Protein AF-A0A9P4TKA7-F1 (afdb_monomer)

Solvent-accessible surface area (backbone atoms only — not comparable to full-atom values): 13067 Å² total; per-residue (Å²): 138,85,82,83,77,81,81,80,78,77,75,86,66,68,88,72,55,84,80,50,36,48,75,49,77,41,92,78,41,88,82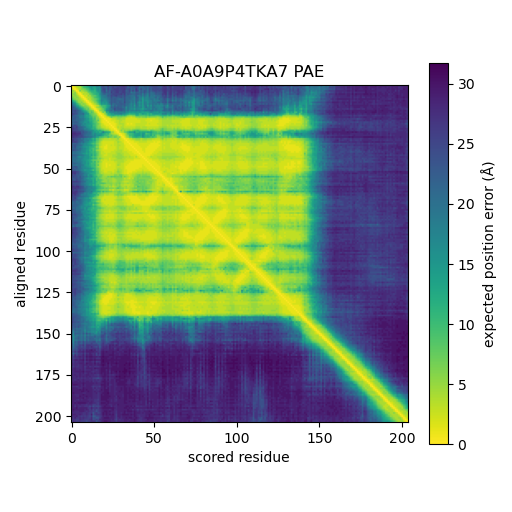,53,58,69,35,35,24,36,42,75,46,40,46,84,65,36,39,33,30,39,36,23,45,39,96,88,52,57,49,89,76,34,80,38,47,87,23,35,43,34,38,39,50,51,98,44,34,37,36,41,37,37,62,56,100,62,32,38,39,40,35,42,35,35,54,75,51,98,35,31,30,46,29,43,37,38,42,37,39,92,90,40,83,45,76,49,79,49,78,37,80,54,40,69,77,25,50,42,71,25,48,48,77,39,45,65,73,39,60,60,64,42,69,72,77,68,82,77,78,75,79,76,75,86,76,91,76,82,88,82,86,93,81,82,89,80,89,81,85,79,82,80,79,76,85,82,88,82,83,82,88,84,80,92,75,88,76,78,90,76,86,81,82,84,80,82,80,81,81,89,77,76,94,131

Radius of gyration: 26.63 Å; Cα contacts (8 Å, |Δi|>4): 292; chains: 1; bounding box: 61×47×108 Å

Foldseek 3Di:
DDDDDDPPPPPPADDFPPPQKDKDFDPPQPPADFWAKAFPADARQKTKIWTAHDPPDDLVRGVQRVTWIKIDRHPFWIKIWDDDPFWIKIKIWGRPDPQKIKIWIWTAHNVGTDTDIDIDHNRVVRMGIHGHPYDSVNSVVRPPDDPPPPPDDDDDDDDDDDDDDDDDDDPDDDDDDDDDDDDDDDDDDDDDDDDPPDDDDDDD

Structure (mmCIF, N/CA/C/O backbone):
data_AF-A0A9P4TKA7-F1
#
_entry.id   AF-A0A9P4TKA7-F1
#
loop_
_atom_site.group_PDB
_atom_site.id
_atom_site.type_symbol
_atom_site.label_atom_id
_atom_site.label_alt_id
_atom_site.label_comp_id
_atom_site.label_asym_id
_atom_site.label_entity_id
_atom_site.label_seq_id
_atom_site.pdbx_PDB_ins_code
_atom_site.Cartn_x
_atom_site.Cartn_y
_atom_site.Cartn_z
_atom_site.occupancy
_atom_site.B_iso_or_equiv
_atom_site.auth_seq_id
_atom_site.auth_comp_id
_atom_site.auth_asym_id
_atom_site.auth_atom_id
_atom_site.pdbx_PDB_model_num
ATOM 1 N N . MET A 1 1 ? -40.013 17.709 31.923 1.00 39.53 1 MET A N 1
ATOM 2 C CA . MET A 1 1 ? -39.784 17.335 30.510 1.00 39.53 1 MET A CA 1
ATOM 3 C C . MET A 1 1 ? -38.279 17.278 30.274 1.00 39.53 1 MET A C 1
ATOM 5 O O . MET A 1 1 ? -37.683 18.293 29.938 1.00 39.53 1 MET A O 1
ATOM 9 N N . LEU A 1 2 ? -37.647 16.135 30.558 1.00 37.50 2 LEU A N 1
ATOM 10 C CA . LEU A 1 2 ? -36.216 15.933 30.312 1.00 37.50 2 LEU A CA 1
ATOM 11 C C . LEU A 1 2 ? -36.026 15.543 28.842 1.00 37.50 2 LEU A C 1
ATOM 13 O O . LEU A 1 2 ? -36.582 14.546 28.390 1.00 37.50 2 LEU A O 1
ATOM 17 N N . ARG A 1 3 ? -35.270 16.351 28.097 1.00 45.38 3 ARG A N 1
ATOM 18 C CA . ARG A 1 3 ? -34.839 16.045 26.732 1.00 45.38 3 ARG A CA 1
ATOM 19 C C . ARG A 1 3 ? -33.598 15.156 26.821 1.00 45.38 3 ARG A C 1
ATOM 21 O O . ARG A 1 3 ? -32.511 15.663 27.076 1.00 45.38 3 ARG A O 1
ATOM 28 N N . SER A 1 4 ? -33.760 13.847 26.647 1.00 51.72 4 SER A N 1
ATOM 29 C CA . SER A 1 4 ? -32.628 12.939 26.439 1.00 51.72 4 SER A CA 1
ATOM 30 C C . SER A 1 4 ? -31.977 13.255 25.094 1.00 51.72 4 SER A C 1
ATOM 32 O O . SER A 1 4 ? -32.555 12.983 24.044 1.00 51.72 4 SER A O 1
ATOM 34 N N . ALA A 1 5 ? -30.788 13.851 25.127 1.00 52.78 5 ALA A N 1
ATOM 35 C CA . ALA A 1 5 ? -29.914 13.958 23.970 1.00 52.78 5 ALA A CA 1
ATOM 36 C C . ALA A 1 5 ? -29.122 12.649 23.853 1.00 52.78 5 ALA A C 1
ATOM 38 O O . ALA A 1 5 ? -28.217 12.387 24.642 1.00 52.78 5 ALA A O 1
ATOM 39 N N . ILE A 1 6 ? -29.501 11.803 22.896 1.00 53.50 6 ILE A N 1
ATOM 40 C CA . ILE A 1 6 ? -28.708 10.640 22.495 1.00 53.50 6 ILE A CA 1
ATOM 41 C C . ILE A 1 6 ? -27.505 11.188 21.724 1.00 53.50 6 ILE A C 1
ATOM 43 O O . ILE A 1 6 ? -27.644 11.645 20.591 1.00 53.50 6 ILE A O 1
ATOM 47 N N . VAL A 1 7 ? -26.332 11.191 22.357 1.00 45.16 7 VAL A N 1
ATOM 48 C CA . VAL A 1 7 ? -25.063 11.466 21.677 1.00 45.16 7 VAL A CA 1
ATOM 49 C C . VAL A 1 7 ? -24.697 10.204 20.901 1.00 45.16 7 VAL A C 1
ATOM 51 O O . VAL A 1 7 ? -24.161 9.248 21.456 1.00 45.16 7 VAL A O 1
ATOM 54 N N . LEU A 1 8 ? -25.047 10.183 19.616 1.00 41.59 8 LEU A N 1
ATOM 55 C CA . LEU A 1 8 ? -24.582 9.177 18.668 1.00 41.59 8 LEU A CA 1
ATOM 56 C C . LEU A 1 8 ? -23.097 9.468 18.390 1.00 41.59 8 LEU A C 1
ATOM 58 O O . LEU A 1 8 ? -22.764 10.267 17.519 1.00 41.59 8 LEU A O 1
ATOM 62 N N . VAL A 1 9 ? -22.192 8.884 19.180 1.00 49.50 9 VAL A N 1
ATOM 63 C CA . VAL A 1 9 ? -20.754 8.915 18.877 1.00 49.50 9 VAL A CA 1
ATOM 64 C C . VAL A 1 9 ? -20.533 7.997 17.678 1.00 49.50 9 VAL A C 1
ATOM 66 O O . VAL A 1 9 ? -20.386 6.785 17.819 1.00 49.50 9 VAL A O 1
ATOM 69 N N . THR A 1 10 ? -20.557 8.561 16.472 1.00 38.50 10 THR A N 1
ATOM 70 C CA . THR A 1 10 ? -20.088 7.880 15.266 1.00 38.50 10 THR A CA 1
ATOM 71 C C . THR A 1 10 ? -18.572 7.768 15.354 1.00 38.50 10 THR A C 1
ATOM 73 O O . THR A 1 10 ? -17.844 8.638 14.880 1.00 38.50 10 THR A O 1
ATOM 76 N N . CYS A 1 11 ? -18.081 6.703 15.987 1.00 42.25 11 CYS A N 1
ATOM 77 C CA . CYS A 1 11 ? -16.730 6.234 15.729 1.00 42.25 11 CYS A CA 1
ATOM 78 C C . CYS A 1 11 ? -16.669 5.853 14.248 1.00 42.25 11 CYS A C 1
ATOM 80 O O . CYS A 1 11 ? -17.139 4.786 13.856 1.00 42.25 11 CYS A O 1
ATOM 82 N N . THR A 1 12 ? -16.104 6.730 13.422 1.00 44.16 12 THR A N 1
ATOM 83 C CA . THR A 1 12 ? -15.582 6.405 12.090 1.00 44.16 12 THR A CA 1
ATOM 84 C C . THR A 1 12 ? -14.397 5.461 12.280 1.00 44.16 12 THR A C 1
ATOM 86 O O . THR A 1 12 ? -13.235 5.853 12.225 1.00 44.16 12 THR A O 1
ATOM 89 N N . GLY A 1 13 ? -14.713 4.225 12.663 1.00 45.69 13 GLY A N 1
ATOM 90 C CA . GLY A 1 13 ? -13.756 3.173 12.936 1.00 45.69 13 GLY A CA 1
ATOM 91 C C . GLY A 1 13 ? -13.160 2.683 11.629 1.00 45.69 13 GLY A C 1
ATOM 92 O O . GLY A 1 13 ? -13.889 2.219 10.756 1.00 45.69 13 GLY A O 1
ATOM 93 N N . VAL A 1 14 ? -11.840 2.841 11.540 1.00 51.22 14 VAL A N 1
ATOM 94 C CA . VAL A 1 14 ? -10.852 2.021 10.825 1.00 51.22 14 VAL A CA 1
ATOM 95 C C . VAL A 1 14 ? -11.490 0.883 10.027 1.00 51.22 14 VAL A C 1
ATOM 97 O O . VAL A 1 14 ? -12.101 0.008 10.629 1.00 51.22 14 VAL A O 1
ATOM 100 N N . ALA A 1 15 ? -11.344 0.893 8.698 1.00 50.97 15 ALA A N 1
ATOM 101 C CA . ALA A 1 15 ? -11.867 -0.126 7.787 1.00 50.97 15 ALA A CA 1
ATOM 102 C C . ALA A 1 15 ? -11.667 -1.548 8.348 1.00 50.97 15 ALA A C 1
ATOM 104 O O . ALA A 1 15 ? -10.563 -2.089 8.369 1.00 50.97 15 ALA A O 1
ATOM 105 N N . LEU A 1 16 ? -12.747 -2.133 8.867 1.00 52.69 16 LEU A N 1
ATOM 106 C CA . LEU A 1 16 ? -12.709 -3.426 9.534 1.00 52.69 16 LEU A CA 1
ATOM 107 C C . LEU A 1 16 ? -12.649 -4.520 8.477 1.00 52.69 16 LEU A C 1
ATOM 109 O O . LEU A 1 16 ? -13.570 -4.644 7.670 1.00 52.69 16 LEU A O 1
ATOM 113 N N . ALA A 1 17 ? -11.613 -5.353 8.525 1.00 58.56 17 ALA A N 1
ATOM 114 C CA . ALA A 1 17 ? -11.607 -6.632 7.829 1.00 58.56 17 ALA A CA 1
ATOM 115 C C . ALA A 1 17 ? -12.643 -7.564 8.473 1.00 58.56 17 ALA A C 1
ATOM 117 O O . ALA A 1 17 ? -12.314 -8.375 9.337 1.00 58.56 17 ALA A O 1
ATOM 118 N N . GLN A 1 18 ? -13.917 -7.413 8.116 1.00 58.38 18 GLN A N 1
ATOM 119 C CA . GLN A 1 18 ? -14.980 -8.256 8.672 1.00 58.38 18 GLN A CA 1
ATOM 120 C C . GLN A 1 18 ? -14.962 -9.667 8.070 1.00 58.38 18 GLN A C 1
ATOM 122 O O . GLN A 1 18 ? -15.341 -10.616 8.748 1.00 58.38 18 GLN A O 1
ATOM 127 N N . ASP A 1 19 ? -14.377 -9.821 6.880 1.00 74.38 19 ASP A N 1
ATOM 128 C CA . ASP A 1 19 ? -14.412 -11.072 6.115 1.00 74.38 19 ASP A CA 1
ATOM 129 C C . ASP A 1 19 ? -13.018 -11.648 5.831 1.00 74.38 19 ASP A C 1
ATOM 131 O O . ASP A 1 19 ? -12.803 -12.355 4.851 1.00 74.38 19 ASP A O 1
ATOM 135 N N . GLY A 1 20 ? -12.026 -11.317 6.667 1.00 87.06 20 GLY A N 1
ATOM 136 C CA . GLY A 1 20 ? -10.642 -11.733 6.418 1.00 87.06 20 GLY A CA 1
ATOM 137 C C . GLY A 1 20 ? -10.031 -11.075 5.177 1.00 87.06 20 GLY A C 1
ATOM 138 O O . GLY A 1 20 ? -9.059 -11.581 4.628 1.00 87.06 20 GLY A O 1
ATOM 139 N N . THR A 1 21 ? -10.583 -9.942 4.741 1.00 91.69 21 THR A N 1
ATOM 140 C CA . THR A 1 21 ? -10.071 -9.153 3.617 1.00 91.69 21 THR A CA 1
ATOM 141 C C . THR A 1 21 ? -9.737 -7.735 4.045 1.00 91.69 21 THR A C 1
ATOM 143 O O . THR A 1 21 ? -10.448 -7.160 4.867 1.00 91.69 21 THR A O 1
ATOM 146 N N . ILE A 1 22 ? -8.728 -7.129 3.429 1.00 91.19 22 ILE A N 1
ATOM 147 C CA . ILE A 1 22 ? -8.396 -5.712 3.591 1.00 91.19 22 ILE A CA 1
ATOM 148 C C . ILE A 1 22 ? -8.548 -4.987 2.254 1.00 91.19 22 ILE A C 1
ATOM 150 O O . ILE A 1 22 ? -8.241 -5.549 1.203 1.00 91.19 22 ILE A O 1
ATOM 154 N N . LYS A 1 23 ? -9.043 -3.748 2.292 1.00 89.94 23 LYS A N 1
ATOM 155 C CA . LYS A 1 23 ? -9.159 -2.886 1.114 1.00 89.94 23 LYS A CA 1
ATOM 156 C C . LYS A 1 23 ? -8.138 -1.767 1.193 1.00 89.94 23 LYS A C 1
ATOM 158 O O . LYS A 1 23 ? -8.045 -1.110 2.227 1.00 89.94 23 LYS A O 1
ATOM 163 N N . PHE A 1 24 ? -7.400 -1.554 0.116 1.00 90.06 24 PHE A N 1
ATOM 164 C CA . PHE A 1 24 ? -6.421 -0.479 0.013 1.00 90.06 24 PHE A CA 1
ATOM 165 C C . PHE A 1 24 ? -6.204 -0.097 -1.450 1.00 90.06 24 PHE A C 1
ATOM 167 O O . PHE A 1 24 ? -6.488 -0.878 -2.356 1.00 90.06 24 PHE A O 1
ATOM 174 N N . PHE A 1 25 ? -5.719 1.116 -1.684 1.00 89.62 25 PHE A N 1
ATOM 175 C CA . PHE A 1 25 ? -5.418 1.591 -3.028 1.00 89.62 25 PHE A CA 1
ATOM 176 C C . PHE A 1 25 ? -4.058 1.082 -3.507 1.00 89.62 25 PHE A C 1
ATOM 178 O O . PHE A 1 25 ? -3.066 1.089 -2.764 1.00 89.62 25 PHE A O 1
ATOM 185 N N . TRP A 1 26 ? -4.003 0.719 -4.784 1.00 88.06 26 TRP A N 1
ATOM 186 C CA . TRP A 1 26 ? -2.761 0.492 -5.504 1.00 88.06 26 TRP A CA 1
ATOM 187 C C . TRP A 1 26 ? -2.927 0.984 -6.941 1.00 88.06 26 TRP A C 1
ATOM 189 O O . TRP A 1 26 ? -3.898 0.603 -7.598 1.00 88.06 26 TRP A O 1
ATOM 199 N N . PRO A 1 27 ? -2.013 1.826 -7.447 1.00 82.94 27 PRO A N 1
ATOM 200 C CA . PRO A 1 27 ? -2.114 2.313 -8.815 1.00 82.94 27 PRO A CA 1
ATOM 201 C C . PRO A 1 27 ? -2.114 1.129 -9.789 1.00 82.94 27 PRO A C 1
ATOM 203 O O . PRO A 1 27 ? -1.360 0.178 -9.602 1.00 82.94 27 PRO A O 1
ATOM 206 N N . HIS A 1 28 ? -2.943 1.208 -10.832 1.00 76.88 28 HIS A N 1
ATOM 207 C CA . HIS A 1 28 ? -3.072 0.191 -11.887 1.00 76.88 28 HIS A CA 1
ATOM 208 C C . HIS A 1 28 ? -3.661 -1.165 -11.448 1.00 76.88 28 HIS A C 1
ATOM 210 O O . HIS A 1 28 ? -3.521 -2.152 -12.160 1.00 76.88 28 HIS A O 1
ATOM 216 N N . ALA A 1 29 ? -4.387 -1.210 -10.326 1.00 65.31 29 ALA A N 1
ATOM 217 C CA . ALA A 1 29 ? -5.044 -2.399 -9.766 1.00 65.31 29 ALA A CA 1
ATOM 218 C C . ALA A 1 29 ? -5.804 -3.324 -10.745 1.00 65.31 29 ALA A C 1
ATOM 220 O O . ALA A 1 29 ? -5.983 -4.501 -10.433 1.00 65.31 29 ALA A O 1
ATOM 221 N N . GLY A 1 30 ? -6.281 -2.807 -11.883 1.00 62.34 30 GLY A N 1
ATOM 222 C CA . GLY A 1 30 ? -7.223 -3.482 -12.783 1.00 62.34 30 GLY A CA 1
ATOM 223 C C . GLY A 1 30 ? -6.751 -4.806 -13.395 1.00 62.34 30 GLY A C 1
ATOM 224 O O . GLY A 1 30 ? -7.594 -5.662 -13.651 1.00 62.34 30 GLY A O 1
ATOM 225 N N . ASP A 1 31 ? -5.442 -5.003 -13.570 1.00 69.50 31 ASP A N 1
ATOM 226 C CA . ASP A 1 31 ? -4.893 -6.199 -14.232 1.00 69.50 31 ASP A CA 1
ATOM 227 C C . ASP A 1 31 ? -4.059 -7.093 -13.298 1.00 69.50 31 ASP A C 1
ATOM 229 O O . ASP A 1 31 ? -3.547 -8.134 -13.716 1.00 69.50 31 ASP A O 1
ATOM 233 N N . TYR A 1 32 ? -3.913 -6.719 -12.024 1.00 72.75 32 TYR A N 1
ATOM 234 C CA . TYR A 1 32 ? -2.994 -7.410 -11.125 1.00 72.75 32 TYR A CA 1
ATOM 235 C C . TYR A 1 32 ? -3.632 -8.582 -10.395 1.00 72.75 32 TYR A C 1
ATOM 237 O O . TYR A 1 32 ? -4.797 -8.563 -9.988 1.00 72.75 32 TYR A O 1
ATOM 245 N N . GLN A 1 33 ? -2.809 -9.600 -10.136 1.00 85.00 33 GLN A N 1
ATOM 246 C CA . GLN A 1 33 ? -3.186 -10.631 -9.185 1.00 85.00 33 GLN A CA 1
ATOM 247 C C . GLN A 1 33 ? -3.399 -10.021 -7.800 1.00 85.00 33 GLN A C 1
ATOM 249 O O . GLN A 1 33 ? -2.617 -9.195 -7.320 1.00 85.00 33 GLN A O 1
ATOM 254 N N . THR A 1 34 ? -4.466 -10.470 -7.144 1.00 90.12 34 THR A N 1
ATOM 255 C CA . THR A 1 34 ? -4.765 -10.086 -5.769 1.00 90.12 34 THR A CA 1
ATOM 256 C C . THR A 1 34 ? -3.615 -10.521 -4.853 1.00 90.12 34 THR A C 1
ATOM 258 O O . THR A 1 34 ? -3.305 -11.715 -4.815 1.00 90.12 34 THR A O 1
ATOM 261 N N . PRO A 1 35 ? -2.984 -9.601 -4.102 1.00 93.06 35 PRO A N 1
ATOM 262 C CA . PRO A 1 35 ? -1.868 -9.954 -3.239 1.00 93.06 35 PRO A CA 1
ATOM 263 C C . PRO A 1 35 ? -2.333 -10.772 -2.033 1.00 93.06 35 PRO A C 1
ATOM 265 O O . PRO A 1 35 ? -3.479 -10.682 -1.578 1.00 93.06 35 PRO A O 1
ATOM 268 N N . ALA A 1 36 ? -1.400 -11.533 -1.472 1.00 93.81 36 ALA A N 1
ATOM 269 C CA . ALA A 1 36 ? -1.531 -12.112 -0.147 1.00 93.81 36 ALA A CA 1
ATOM 270 C C . ALA A 1 36 ? -1.115 -11.072 0.900 1.00 93.81 36 ALA A C 1
ATOM 272 O O . ALA A 1 36 ? -0.034 -10.488 0.802 1.00 93.81 36 ALA A O 1
ATOM 273 N N . VAL A 1 37 ? -1.956 -10.855 1.915 1.00 96.31 37 VAL A N 1
ATOM 274 C CA . VAL A 1 37 ? -1.681 -9.875 2.973 1.00 96.31 37 VAL A CA 1
ATOM 275 C C . VAL A 1 37 ? -1.386 -10.544 4.310 1.00 96.31 37 VAL A C 1
ATOM 277 O O . VAL A 1 37 ? -2.151 -11.376 4.791 1.00 96.31 37 VAL A O 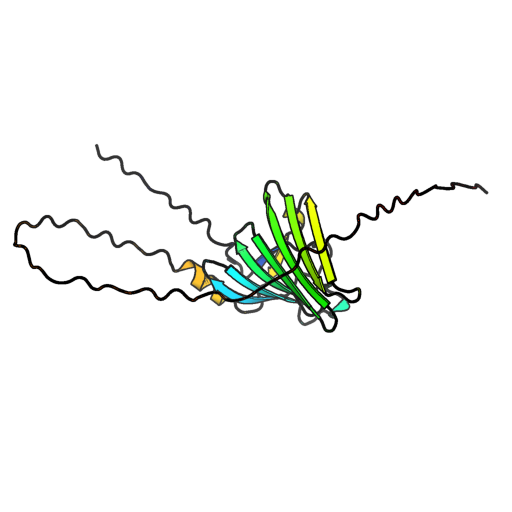1
ATOM 280 N N . THR A 1 38 ? -0.315 -10.103 4.962 1.00 96.56 38 THR A N 1
ATOM 281 C CA . THR A 1 38 ? 0.020 -10.442 6.348 1.00 96.56 38 THR A CA 1
ATOM 282 C C . THR A 1 38 ? -0.093 -9.208 7.233 1.00 96.56 38 THR A C 1
ATOM 284 O O . THR A 1 38 ? 0.664 -8.252 7.070 1.00 96.56 38 THR A O 1
ATOM 287 N N . ILE A 1 39 ? -1.020 -9.217 8.193 1.00 96.81 39 ILE A N 1
ATOM 288 C CA . ILE A 1 39 ? -1.175 -8.112 9.147 1.00 96.81 39 ILE A CA 1
ATOM 289 C C . ILE A 1 39 ? -0.060 -8.192 10.191 1.00 96.81 39 ILE A C 1
ATOM 291 O O . ILE A 1 39 ? 0.014 -9.141 10.974 1.00 96.81 39 ILE A O 1
ATOM 295 N N . GLN A 1 40 ? 0.788 -7.170 10.240 1.00 96.50 40 GLN A N 1
ATOM 296 C CA . GLN A 1 40 ? 1.890 -7.087 11.196 1.00 96.50 40 GLN A CA 1
ATOM 297 C C . GLN A 1 40 ? 1.425 -6.456 12.510 1.00 96.50 40 GLN A C 1
ATOM 299 O O . GLN A 1 40 ? 1.716 -6.957 13.600 1.00 96.50 40 GLN A O 1
ATOM 304 N N . SER A 1 41 ? 0.657 -5.369 12.437 1.00 95.44 41 SER A N 1
ATOM 305 C CA . SER A 1 41 ? 0.079 -4.718 13.611 1.00 95.44 41 SER A CA 1
ATOM 306 C C . SER A 1 41 ? -1.195 -3.958 13.259 1.00 95.44 41 SER A C 1
ATOM 308 O O . SER A 1 41 ? -1.392 -3.537 12.124 1.00 95.44 41 SER A O 1
ATOM 310 N N . ALA A 1 42 ? -2.070 -3.790 14.243 1.00 94.25 42 ALA A N 1
ATOM 311 C CA . ALA A 1 42 ? -3.242 -2.943 14.117 1.00 94.25 42 ALA A CA 1
ATOM 312 C C . ALA A 1 42 ? -3.546 -2.320 15.476 1.00 94.25 42 ALA A C 1
ATOM 314 O O . ALA A 1 42 ? -3.608 -3.024 16.488 1.00 94.25 42 ALA A O 1
ATOM 315 N N . ASN A 1 43 ? -3.705 -1.003 15.494 1.00 90.50 43 ASN A N 1
ATOM 316 C CA . ASN A 1 43 ? -4.174 -0.238 16.640 1.00 90.50 43 ASN A CA 1
ATOM 317 C C . ASN A 1 43 ? -5.093 0.902 16.162 1.00 90.50 43 ASN A C 1
ATOM 319 O O . ASN A 1 43 ? -5.365 1.044 14.972 1.00 90.50 43 ASN A O 1
ATOM 323 N N . ALA A 1 44 ? -5.576 1.723 17.096 1.00 86.81 44 ALA A N 1
ATOM 324 C CA . ALA A 1 44 ? -6.482 2.829 16.782 1.00 86.81 44 ALA A CA 1
ATOM 325 C C . ALA A 1 44 ? -5.865 3.914 15.876 1.00 86.81 44 ALA A C 1
ATOM 327 O O . ALA A 1 44 ? -6.609 4.645 15.228 1.00 86.81 44 ALA A O 1
ATOM 328 N N . SER A 1 45 ? -4.535 4.029 15.841 1.00 90.38 45 SER A N 1
ATOM 329 C CA . SER A 1 45 ? -3.810 5.048 15.077 1.00 90.38 45 SER A CA 1
ATOM 330 C C . SER A 1 45 ? -3.354 4.570 13.703 1.00 90.38 45 SER A C 1
ATOM 332 O O . SER A 1 45 ? -3.162 5.400 12.822 1.00 90.38 45 SER A O 1
ATOM 334 N N . ALA A 1 46 ? -3.102 3.269 13.530 1.00 93.25 46 ALA A N 1
ATOM 335 C CA . ALA A 1 46 ? -2.654 2.720 12.256 1.00 93.25 46 ALA A CA 1
ATOM 336 C C . ALA A 1 46 ? -2.836 1.199 12.159 1.00 93.25 46 ALA A C 1
ATOM 338 O O . ALA A 1 46 ? -2.751 0.468 13.152 1.00 93.25 46 ALA A O 1
ATOM 339 N N . THR A 1 47 ? -3.003 0.720 10.927 1.00 95.00 47 THR A N 1
ATOM 340 C CA . THR A 1 47 ? -2.886 -0.695 10.554 1.00 95.00 47 THR A CA 1
ATOM 341 C C . THR A 1 47 ? -1.678 -0.878 9.646 1.00 95.00 47 THR A C 1
ATOM 343 O O . THR A 1 47 ? -1.612 -0.254 8.591 1.00 95.00 47 THR A O 1
ATOM 346 N N . ILE A 1 48 ? -0.745 -1.739 10.050 1.00 96.12 48 ILE A N 1
ATOM 347 C CA . ILE A 1 48 ? 0.478 -2.054 9.307 1.00 96.12 48 ILE A CA 1
ATOM 348 C C . ILE A 1 48 ? 0.392 -3.491 8.800 1.00 96.12 48 ILE A C 1
ATOM 350 O O . ILE A 1 48 ? 0.152 -4.424 9.578 1.00 96.12 48 ILE A O 1
ATOM 354 N N . PHE A 1 49 ? 0.610 -3.685 7.506 1.00 97.06 49 PHE A N 1
ATOM 355 C CA . PHE A 1 49 ? 0.576 -4.995 6.873 1.00 97.06 49 PHE A CA 1
ATOM 356 C C . PHE A 1 49 ? 1.563 -5.097 5.718 1.00 97.06 49 PHE A C 1
ATOM 358 O O . PHE A 1 49 ? 1.948 -4.101 5.124 1.00 97.06 49 PHE A O 1
ATOM 365 N N . HIS A 1 50 ? 1.937 -6.326 5.393 1.00 96.94 50 HIS A N 1
ATOM 366 C CA . HIS A 1 50 ? 2.771 -6.642 4.245 1.00 96.94 50 HIS A CA 1
ATOM 367 C C . HIS A 1 50 ? 1.906 -7.262 3.151 1.00 96.94 50 HIS A C 1
ATOM 369 O O . HIS A 1 50 ? 1.217 -8.252 3.411 1.00 96.94 50 HIS A O 1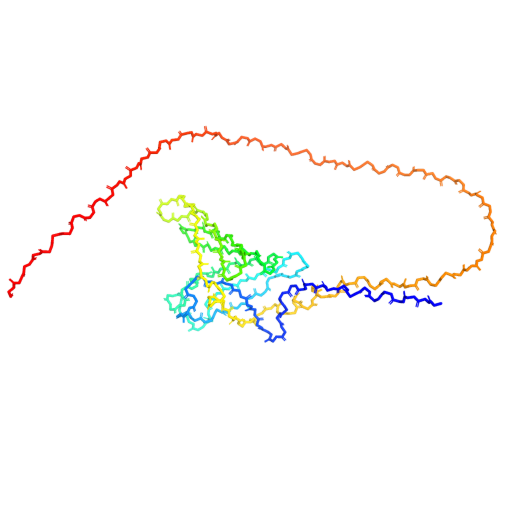
ATOM 375 N N . ALA A 1 51 ? 1.923 -6.681 1.955 1.00 95.25 51 ALA A N 1
ATOM 376 C CA . ALA A 1 51 ? 1.274 -7.208 0.762 1.00 95.25 51 ALA A CA 1
ATOM 377 C C . ALA A 1 51 ? 2.338 -7.775 -0.180 1.00 95.25 51 ALA A C 1
ATOM 379 O O . ALA A 1 51 ? 3.265 -7.069 -0.564 1.00 95.25 51 ALA A O 1
ATOM 380 N N . ALA A 1 52 ? 2.206 -9.039 -0.564 1.00 94.38 52 ALA A N 1
ATOM 381 C CA . ALA A 1 52 ? 3.141 -9.699 -1.467 1.00 94.38 52 ALA A CA 1
ATOM 382 C C . ALA A 1 52 ? 2.407 -10.575 -2.480 1.00 94.38 52 ALA A C 1
ATOM 384 O O . ALA A 1 52 ? 1.197 -10.807 -2.384 1.00 94.38 52 ALA A O 1
ATOM 385 N N . CYS A 1 53 ? 3.161 -11.091 -3.443 1.00 92.19 53 CYS A N 1
ATOM 386 C CA . CYS A 1 53 ? 2.661 -12.089 -4.370 1.00 92.19 53 CYS A CA 1
ATOM 387 C C . CYS A 1 53 ? 2.104 -13.317 -3.632 1.00 92.19 53 CYS A C 1
ATOM 389 O O . CYS A 1 53 ? 2.663 -13.737 -2.612 1.00 92.19 53 CYS A O 1
ATOM 391 N N . PRO A 1 54 ? 1.014 -13.926 -4.129 1.00 90.44 54 PRO A N 1
ATOM 392 C CA . PRO A 1 54 ? 0.564 -15.219 -3.633 1.00 90.44 54 PRO A CA 1
ATOM 393 C C . PRO A 1 54 ? 1.689 -16.262 -3.700 1.00 90.44 54 PRO A C 1
ATOM 395 O O . PRO A 1 54 ? 2.489 -16.260 -4.629 1.00 90.44 54 PRO A O 1
ATOM 398 N N . THR A 1 55 ? 1.727 -17.199 -2.748 1.00 85.12 55 THR A N 1
ATOM 399 C CA . THR A 1 55 ? 2.833 -18.167 -2.563 1.00 85.12 55 THR A CA 1
ATOM 400 C C . THR A 1 55 ? 3.138 -19.074 -3.760 1.00 85.12 55 THR A C 1
ATOM 402 O O . THR A 1 55 ? 4.172 -19.736 -3.766 1.00 85.12 55 THR A O 1
ATOM 405 N N . LEU A 1 56 ? 2.242 -19.143 -4.745 1.00 84.12 56 LEU A N 1
ATOM 406 C CA . LEU A 1 56 ? 2.365 -19.983 -5.939 1.00 84.12 56 LEU A CA 1
ATOM 407 C C . LEU A 1 56 ? 2.514 -19.172 -7.234 1.00 84.12 56 LEU A C 1
ATOM 409 O O . LEU A 1 56 ? 2.541 -19.763 -8.312 1.00 84.12 56 LEU A O 1
ATOM 413 N N . THR A 1 57 ? 2.603 -17.846 -7.134 1.00 86.50 57 THR A N 1
ATOM 414 C CA . THR A 1 57 ? 2.794 -16.944 -8.271 1.00 86.50 57 THR A CA 1
ATOM 415 C C . THR A 1 57 ? 4.249 -16.482 -8.276 1.00 86.50 57 THR A C 1
ATOM 417 O O . THR A 1 57 ? 4.766 -16.075 -7.235 1.00 86.50 57 THR A O 1
ATOM 420 N N . ALA A 1 58 ? 4.935 -16.578 -9.418 1.00 83.75 58 ALA A N 1
ATOM 421 C CA . ALA A 1 58 ? 6.300 -16.070 -9.532 1.00 83.75 58 ALA A CA 1
ATOM 422 C C . ALA A 1 58 ? 6.309 -14.544 -9.356 1.00 83.75 58 ALA A C 1
ATOM 424 O O . ALA A 1 58 ? 5.364 -13.882 -9.774 1.00 83.75 58 ALA A O 1
ATOM 425 N N . GLU A 1 59 ? 7.368 -13.978 -8.767 1.00 79.19 59 GLU A N 1
ATOM 426 C CA . GLU A 1 59 ? 7.452 -12.531 -8.484 1.00 79.19 59 GLU A CA 1
ATOM 427 C C . GLU A 1 59 ? 7.277 -11.652 -9.735 1.00 79.19 59 GLU A C 1
ATOM 429 O O . GLU A 1 59 ? 6.734 -10.550 -9.645 1.00 79.19 59 GLU A O 1
ATOM 434 N N . ASP A 1 60 ? 7.694 -12.162 -10.897 1.00 82.38 60 ASP A N 1
ATOM 435 C CA . ASP A 1 60 ? 7.575 -11.485 -12.192 1.00 82.38 60 ASP A CA 1
ATOM 436 C C . ASP A 1 60 ? 6.141 -11.510 -12.767 1.00 82.38 60 ASP A C 1
ATOM 438 O O . ASP A 1 60 ? 5.844 -10.743 -13.680 1.00 82.38 60 ASP A O 1
ATOM 442 N N . ASP A 1 61 ? 5.242 -12.345 -12.229 1.00 83.69 61 ASP A N 1
ATOM 443 C CA . ASP A 1 61 ? 3.871 -12.542 -12.737 1.00 83.69 61 ASP A CA 1
ATOM 444 C C . ASP A 1 61 ? 2.804 -11.744 -11.958 1.00 83.69 61 ASP A C 1
ATOM 446 O O . ASP A 1 61 ? 1.630 -11.721 -12.334 1.00 83.69 61 ASP A O 1
ATOM 450 N N . CYS A 1 62 ? 3.172 -11.134 -10.831 1.00 82.75 62 CYS A N 1
ATOM 451 C CA . CYS A 1 62 ? 2.242 -10.509 -9.883 1.00 82.75 62 CYS A CA 1
ATOM 452 C C . CYS A 1 62 ? 2.514 -9.021 -9.638 1.00 82.75 62 CYS A C 1
ATOM 454 O O . CYS A 1 62 ? 1.733 -8.404 -8.926 1.00 82.75 62 CYS A O 1
ATOM 456 N N . ASP A 1 63 ? 3.590 -8.443 -10.183 1.00 82.56 63 ASP A N 1
ATOM 457 C CA . ASP A 1 63 ? 3.989 -7.025 -10.059 1.00 82.56 63 ASP A CA 1
ATOM 458 C C . ASP A 1 63 ? 4.213 -6.480 -8.629 1.00 82.56 63 ASP A C 1
ATOM 460 O O . ASP A 1 63 ? 4.715 -5.367 -8.457 1.00 82.56 63 ASP A O 1
ATOM 464 N N . TRP A 1 64 ? 3.954 -7.275 -7.586 1.00 84.62 64 TRP A N 1
ATOM 465 C CA . TRP A 1 64 ? 4.256 -6.931 -6.191 1.00 84.62 64 TRP A CA 1
ATOM 466 C C . TRP A 1 64 ? 5.733 -7.146 -5.822 1.00 84.62 64 TRP A C 1
ATOM 468 O O . TRP A 1 64 ? 6.159 -6.683 -4.763 1.00 84.62 64 TRP A O 1
ATOM 478 N N . ARG A 1 65 ? 6.528 -7.803 -6.687 1.00 82.44 65 ARG A N 1
ATOM 479 C CA . ARG A 1 65 ? 7.967 -8.087 -6.496 1.00 82.44 65 ARG A CA 1
ATOM 480 C C . ARG A 1 65 ? 8.244 -8.683 -5.102 1.00 82.44 65 ARG A C 1
ATOM 482 O O . ARG A 1 65 ? 7.505 -9.554 -4.655 1.00 82.44 65 ARG A O 1
ATOM 489 N N . GLY A 1 66 ? 9.256 -8.171 -4.393 1.00 85.56 66 GLY A N 1
ATOM 490 C CA . GLY A 1 66 ? 9.604 -8.541 -3.013 1.00 85.56 66 GLY A CA 1
ATOM 491 C C . GLY A 1 66 ? 8.611 -8.078 -1.936 1.00 85.56 66 GLY A C 1
ATOM 492 O O . GLY A 1 66 ? 8.939 -8.115 -0.751 1.00 85.56 66 GLY A O 1
ATOM 493 N N . GLY A 1 67 ? 7.420 -7.629 -2.334 1.00 92.94 67 GLY A N 1
ATOM 494 C CA . GLY A 1 67 ? 6.361 -7.167 -1.454 1.00 92.94 67 GLY A CA 1
ATOM 495 C C . GLY A 1 67 ? 6.403 -5.668 -1.163 1.00 92.94 67 GLY A C 1
ATOM 496 O O . GLY A 1 67 ? 7.335 -4.939 -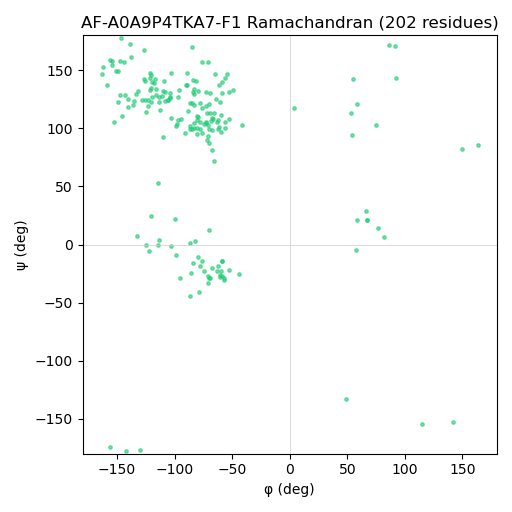1.514 1.00 92.94 67 GLY A O 1
ATOM 497 N N . VAL A 1 68 ? 5.334 -5.209 -0.525 1.00 95.25 68 VAL A N 1
ATOM 498 C CA . VAL A 1 68 ? 5.075 -3.813 -0.186 1.00 95.25 68 VAL A CA 1
ATOM 499 C C . VAL A 1 68 ? 4.578 -3.759 1.250 1.00 95.25 68 VAL A C 1
ATOM 501 O O . VAL A 1 68 ? 3.578 -4.391 1.597 1.00 95.25 68 VAL A O 1
ATOM 504 N N . ASP A 1 69 ? 5.263 -2.987 2.084 1.00 97.00 69 ASP A N 1
ATOM 505 C CA . ASP A 1 69 ? 4.811 -2.697 3.437 1.00 97.00 69 ASP A CA 1
ATOM 506 C C . ASP A 1 69 ? 3.870 -1.498 3.404 1.00 97.00 69 ASP A C 1
ATOM 508 O O . ASP A 1 69 ? 4.227 -0.408 2.961 1.00 97.00 69 ASP A O 1
ATOM 512 N N . TYR A 1 70 ? 2.653 -1.707 3.879 1.00 96.56 70 TYR A N 1
ATOM 513 C CA . TYR A 1 70 ? 1.607 -0.706 3.933 1.00 96.56 70 TYR A CA 1
ATOM 514 C C . TYR A 1 70 ? 1.331 -0.273 5.360 1.00 96.56 70 TYR A C 1
ATOM 516 O O . TYR A 1 70 ? 1.223 -1.098 6.268 1.00 96.56 70 TYR A O 1
ATOM 524 N N . THR A 1 71 ? 1.096 1.022 5.519 1.00 96.94 71 THR A N 1
ATOM 525 C CA . THR A 1 71 ? 0.557 1.621 6.734 1.00 96.94 71 THR A CA 1
ATOM 526 C C . THR A 1 71 ? -0.684 2.426 6.382 1.00 96.94 71 THR A C 1
ATOM 528 O O . THR A 1 71 ? -0.605 3.442 5.699 1.00 96.94 71 THR A O 1
ATOM 531 N N . ILE A 1 72 ? -1.848 1.992 6.860 1.00 94.75 72 ILE A N 1
ATOM 532 C CA . ILE A 1 72 ? -3.092 2.762 6.779 1.00 94.75 72 ILE A CA 1
ATOM 533 C C . ILE A 1 72 ? -3.239 3.523 8.091 1.00 94.75 72 ILE A C 1
ATOM 535 O O . ILE A 1 72 ? -3.520 2.915 9.125 1.00 94.75 72 ILE A O 1
ATOM 539 N N . PHE A 1 73 ? -3.050 4.841 8.055 1.00 92.25 73 PHE A N 1
ATOM 540 C CA . PHE A 1 73 ? -3.206 5.701 9.231 1.00 92.25 73 PHE A CA 1
ATOM 541 C C . PHE A 1 73 ? -4.680 5.985 9.518 1.00 92.25 73 PHE A C 1
ATOM 543 O O . PHE A 1 73 ? -5.125 5.988 10.661 1.00 92.25 73 PHE A O 1
ATOM 550 N N . ASN A 1 74 ? -5.460 6.232 8.468 1.00 89.12 74 ASN A N 1
ATOM 551 C CA . ASN A 1 74 ? -6.895 6.474 8.555 1.00 89.12 74 ASN A CA 1
ATOM 552 C C . ASN A 1 74 ? -7.565 6.138 7.209 1.00 89.12 74 ASN A C 1
ATOM 554 O O . ASN A 1 74 ? -6.914 5.629 6.300 1.00 89.12 74 ASN A O 1
ATOM 558 N N . SER A 1 75 ? -8.865 6.410 7.068 1.00 82.81 75 SER A N 1
ATOM 559 C CA . SER A 1 75 ? -9.619 6.130 5.834 1.00 82.81 75 SER A CA 1
ATOM 560 C C . SER A 1 75 ? -9.126 6.887 4.598 1.00 82.81 75 SER A C 1
ATOM 562 O O . SER A 1 75 ? -9.467 6.499 3.489 1.00 82.81 75 SER A O 1
ATOM 564 N N . SER A 1 76 ? -8.363 7.959 4.792 1.00 89.12 76 SER A N 1
ATOM 565 C CA . SER A 1 76 ? -7.967 8.916 3.762 1.00 89.12 76 SER A CA 1
ATOM 566 C C . SER A 1 76 ? -6.456 9.096 3.662 1.00 89.12 76 SER A C 1
ATOM 568 O O . SER A 1 76 ? -6.002 9.893 2.855 1.00 89.12 76 SER A O 1
ATOM 570 N N . THR A 1 77 ? -5.647 8.415 4.474 1.00 92.25 77 THR A N 1
ATOM 571 C CA . THR A 1 77 ? -4.187 8.558 4.448 1.00 92.25 77 THR A CA 1
ATOM 572 C C . THR A 1 77 ? -3.529 7.210 4.640 1.00 92.25 77 THR A C 1
ATOM 574 O O . THR A 1 77 ? -3.758 6.522 5.641 1.00 92.25 77 THR A O 1
ATOM 577 N N . TYR A 1 78 ? -2.671 6.860 3.694 1.00 93.75 78 TYR A N 1
ATOM 578 C C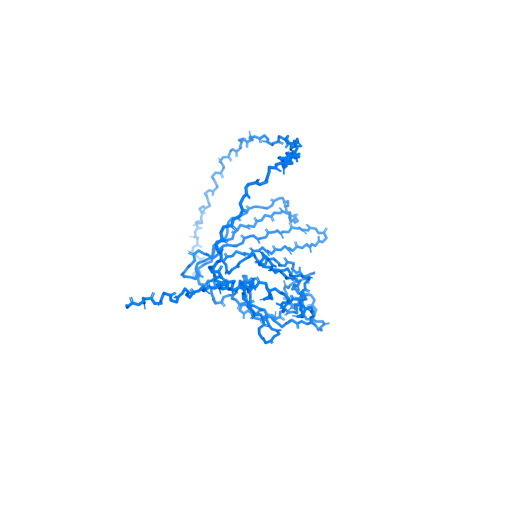A . TYR A 1 78 ? -1.888 5.639 3.741 1.00 93.75 78 TYR A CA 1
ATOM 579 C C . TYR A 1 78 ? -0.503 5.862 3.152 1.00 93.75 78 TYR A C 1
ATOM 581 O O . TYR A 1 78 ? -0.264 6.767 2.352 1.00 93.75 78 TYR A O 1
ATOM 589 N N . GLU A 1 79 ? 0.408 5.006 3.570 1.00 96.06 79 GLU A N 1
ATOM 590 C CA . GLU A 1 79 ? 1.777 4.951 3.104 1.00 96.06 79 GLU A CA 1
ATOM 591 C C . GLU A 1 79 ? 2.080 3.538 2.620 1.00 96.06 79 GLU A C 1
ATOM 593 O O . GLU A 1 79 ? 1.636 2.559 3.221 1.00 96.06 79 GLU A O 1
ATOM 598 N N . ALA A 1 80 ? 2.820 3.441 1.525 1.00 96.12 80 ALA A N 1
ATOM 599 C CA . ALA A 1 80 ? 3.306 2.199 0.956 1.00 96.12 80 ALA A CA 1
ATOM 600 C C . ALA A 1 80 ? 4.813 2.318 0.744 1.00 96.12 80 ALA A C 1
ATOM 602 O O . ALA A 1 80 ? 5.275 3.233 0.062 1.00 96.12 80 ALA A O 1
ATOM 603 N N . THR A 1 81 ? 5.577 1.393 1.307 1.00 95.81 81 THR A N 1
ATOM 604 C CA . THR A 1 81 ? 7.027 1.327 1.146 1.00 95.81 81 THR A CA 1
ATOM 605 C C . THR A 1 81 ? 7.399 0.039 0.432 1.00 95.81 81 THR A C 1
ATOM 607 O O . THR A 1 81 ? 6.991 -1.053 0.822 1.00 95.81 81 THR A O 1
ATOM 610 N N . MET A 1 82 ? 8.195 0.167 -0.624 1.00 93.38 82 MET A N 1
ATOM 611 C CA . MET A 1 82 ? 8.739 -0.950 -1.380 1.00 93.38 82 MET A CA 1
ATOM 612 C C . MET A 1 82 ? 10.260 -0.893 -1.316 1.00 93.38 82 MET A C 1
ATOM 614 O O . MET A 1 82 ? 10.871 0.126 -1.651 1.00 93.38 82 MET A O 1
ATOM 618 N N . THR A 1 83 ? 10.879 -1.997 -0.910 1.00 92.19 83 THR A N 1
ATOM 619 C CA . THR A 1 83 ? 12.336 -2.112 -0.841 1.00 92.19 83 THR A CA 1
ATOM 620 C C . THR A 1 83 ? 12.822 -3.259 -1.713 1.00 92.19 83 THR A C 1
ATOM 622 O O . THR A 1 83 ? 12.182 -4.297 -1.845 1.00 92.19 83 THR A O 1
ATOM 625 N N . GLY A 1 84 ? 13.966 -3.047 -2.346 1.00 89.88 84 GLY A N 1
ATOM 626 C CA . GLY A 1 84 ? 14.680 -4.042 -3.123 1.00 89.88 84 GLY A CA 1
ATOM 627 C C . GLY A 1 84 ? 16.181 -3.813 -3.009 1.00 89.88 84 GLY A C 1
ATOM 628 O O . GLY A 1 84 ? 16.646 -2.857 -2.392 1.00 89.88 84 GLY A O 1
ATOM 629 N N . SER A 1 85 ? 16.973 -4.677 -3.639 1.00 89.12 85 SER A N 1
ATOM 630 C CA . SER A 1 85 ? 18.442 -4.616 -3.555 1.00 89.12 85 SER A CA 1
ATOM 631 C C . SER A 1 85 ? 19.054 -3.303 -4.066 1.00 89.12 85 SER A C 1
ATOM 633 O O . SER A 1 85 ? 20.170 -2.957 -3.687 1.00 89.12 85 SER A O 1
ATOM 635 N N . SER A 1 86 ? 18.344 -2.578 -4.932 1.00 88.12 86 SER A N 1
ATOM 636 C CA . SER A 1 86 ? 18.825 -1.362 -5.605 1.00 88.12 86 SER A CA 1
ATOM 637 C C . SER A 1 86 ? 17.834 -0.195 -5.570 1.00 88.12 86 SER A C 1
ATOM 639 O O . SER A 1 86 ? 18.057 0.827 -6.221 1.00 88.12 86 SER A O 1
ATOM 641 N N . TYR A 1 87 ? 16.734 -0.334 -4.830 1.00 90.31 87 TYR A N 1
ATOM 642 C CA . TYR A 1 87 ? 15.720 0.705 -4.710 1.00 90.31 87 TYR A CA 1
ATOM 643 C C . TYR A 1 87 ? 15.034 0.648 -3.346 1.00 90.31 87 TYR A C 1
ATOM 645 O O . TYR A 1 87 ? 14.888 -0.410 -2.742 1.00 90.31 87 TYR A O 1
ATOM 653 N N . ALA A 1 88 ? 14.601 1.805 -2.874 1.00 94.12 88 ALA A N 1
ATOM 654 C CA . ALA A 1 88 ? 13.750 1.965 -1.710 1.00 94.12 88 ALA A CA 1
ATOM 655 C C . ALA A 1 88 ? 12.846 3.153 -2.010 1.00 94.12 88 ALA A C 1
ATOM 657 O O . ALA A 1 88 ? 13.339 4.273 -2.131 1.00 94.12 88 ALA A O 1
ATOM 658 N N . LEU A 1 89 ? 11.560 2.894 -2.210 1.00 94.31 89 LEU A N 1
ATOM 659 C CA . LEU A 1 89 ? 10.572 3.908 -2.550 1.00 94.31 89 LEU A CA 1
ATOM 660 C C . LEU A 1 89 ? 9.489 3.910 -1.484 1.00 94.31 89 LEU A C 1
ATOM 662 O O . LEU A 1 89 ? 8.962 2.855 -1.136 1.00 94.31 89 LEU A O 1
ATOM 666 N N . THR A 1 90 ? 9.139 5.097 -1.020 1.00 96.38 90 THR A N 1
ATOM 667 C CA . THR A 1 90 ? 8.014 5.342 -0.128 1.00 96.38 90 THR A CA 1
ATOM 668 C C . THR A 1 90 ? 7.015 6.218 -0.863 1.00 96.38 90 THR A C 1
ATOM 670 O O . THR A 1 90 ? 7.371 7.188 -1.528 1.00 96.38 90 THR A O 1
ATOM 673 N N . ARG A 1 91 ? 5.748 5.840 -0.782 1.00 95.19 91 ARG A N 1
ATOM 674 C CA . ARG A 1 91 ? 4.621 6.540 -1.381 1.00 95.19 91 ARG A CA 1
ATOM 675 C C . ARG A 1 91 ? 3.642 6.879 -0.276 1.00 95.19 91 ARG A C 1
ATOM 677 O O . ARG A 1 91 ? 3.081 5.972 0.328 1.00 95.19 91 ARG A O 1
ATOM 684 N N . THR A 1 92 ? 3.383 8.158 -0.073 1.00 96.44 92 THR A N 1
ATOM 685 C CA . THR A 1 92 ? 2.362 8.646 0.853 1.00 96.44 92 THR A CA 1
ATOM 686 C C . THR A 1 92 ? 1.216 9.211 0.039 1.00 96.44 92 THR A C 1
ATOM 688 O O . THR A 1 92 ? 1.424 10.100 -0.781 1.00 96.44 92 THR A O 1
ATOM 691 N N . CYS A 1 93 ? 0.009 8.702 0.247 1.00 94.75 93 CYS A N 1
ATOM 692 C CA . CYS A 1 93 ? -1.171 9.132 -0.486 1.00 94.75 93 CYS A CA 1
ATOM 693 C C . CYS A 1 93 ? -2.239 9.675 0.457 1.00 94.75 93 CYS A C 1
ATOM 695 O O . CYS A 1 93 ? -2.421 9.178 1.574 1.00 94.75 93 CYS A O 1
ATOM 697 N N . VAL A 1 94 ? -2.964 10.676 -0.033 1.00 94.44 94 VAL A N 1
ATOM 698 C CA . VAL A 1 94 ? -4.096 11.304 0.638 1.00 94.44 94 VAL A CA 1
ATOM 699 C C . VAL A 1 94 ? -5.305 11.269 -0.295 1.00 94.44 94 VAL A C 1
ATOM 701 O O . VAL A 1 94 ? -5.235 11.743 -1.428 1.00 94.44 94 VAL A O 1
ATOM 704 N N . ASP A 1 95 ? -6.409 10.695 0.184 1.00 89.81 95 ASP A N 1
ATOM 705 C CA . ASP A 1 95 ? -7.726 10.806 -0.448 1.00 89.81 95 ASP A CA 1
ATOM 706 C C . ASP A 1 95 ? -8.239 12.227 -0.228 1.00 89.81 95 ASP A C 1
ATOM 708 O O . ASP A 1 95 ? -8.503 12.650 0.901 1.00 89.81 95 ASP A O 1
ATOM 712 N N . GLU A 1 96 ? -8.343 12.974 -1.320 1.00 90.31 96 GLU A N 1
ATOM 713 C CA . GLU A 1 96 ? -8.810 14.358 -1.315 1.00 90.31 96 GLU A CA 1
ATOM 714 C C . GLU A 1 96 ? -10.345 14.446 -1.404 1.00 90.31 96 GLU A C 1
ATOM 716 O O . GLU A 1 96 ? -10.921 15.536 -1.407 1.00 90.31 96 GLU A O 1
ATOM 721 N N . GLY A 1 97 ? -11.028 13.298 -1.440 1.00 84.81 97 GLY A N 1
ATOM 722 C CA . GLY A 1 97 ? -12.461 13.171 -1.637 1.00 84.81 97 GLY A CA 1
ATOM 723 C C . GLY A 1 97 ? -12.846 13.143 -3.115 1.00 84.81 97 GLY A C 1
ATOM 724 O O . GLY A 1 97 ? -12.038 13.351 -4.012 1.00 84.81 97 GLY A O 1
ATOM 725 N N . GLN A 1 98 ? -14.124 12.861 -3.389 1.00 82.44 98 GLN A N 1
ATOM 726 C CA . GLN A 1 98 ? -14.675 12.790 -4.757 1.00 82.44 98 GLN A CA 1
ATOM 727 C C . GLN A 1 98 ? -13.978 11.764 -5.677 1.00 82.44 98 GLN A C 1
ATOM 729 O O . GLN A 1 98 ? -14.085 11.856 -6.896 1.00 82.44 98 GLN A O 1
ATOM 734 N N . GLY A 1 99 ? -13.282 10.775 -5.105 1.00 83.31 99 GLY A N 1
ATOM 735 C CA . GLY A 1 99 ? -12.494 9.807 -5.871 1.00 83.31 99 GLY A CA 1
ATOM 736 C C . GLY A 1 99 ? -11.163 10.366 -6.385 1.00 83.31 99 GLY A C 1
ATOM 737 O O . GLY A 1 99 ? -10.567 9.749 -7.263 1.00 83.31 99 GLY A O 1
ATOM 738 N N . SER A 1 100 ? -10.711 11.510 -5.868 1.00 88.69 100 SER A N 1
ATOM 739 C CA . SER A 1 100 ? -9.393 12.093 -6.119 1.00 88.69 100 SER A CA 1
ATOM 740 C C . SER A 1 100 ? -8.370 11.577 -5.116 1.00 88.69 100 SER A C 1
ATOM 742 O O . SER A 1 100 ? -8.637 11.532 -3.915 1.00 88.69 100 SER A O 1
ATOM 744 N N . LEU A 1 101 ? -7.174 11.255 -5.595 1.00 91.62 101 LEU A N 1
ATOM 745 C CA . LEU A 1 101 ? -6.072 10.836 -4.747 1.00 91.62 101 LEU A CA 1
ATOM 746 C C . LEU A 1 101 ? -4.768 11.514 -5.167 1.00 91.62 101 LEU A C 1
ATOM 748 O O . LEU A 1 101 ? -4.273 11.308 -6.277 1.00 91.62 101 LEU A O 1
ATOM 752 N N . GLY A 1 102 ? -4.182 12.272 -4.243 1.00 94.56 102 GLY A N 1
ATOM 753 C CA . GLY A 1 102 ? -2.842 12.830 -4.384 1.00 94.56 102 GLY A CA 1
ATOM 754 C C . GLY A 1 102 ? -1.820 11.949 -3.676 1.00 94.56 102 GLY A C 1
ATOM 755 O O . GLY A 1 102 ? -1.965 11.665 -2.488 1.00 94.56 102 GLY A O 1
ATOM 756 N N . CYS A 1 103 ? -0.769 11.532 -4.376 1.00 94.75 103 CYS A N 1
ATOM 757 C CA . CYS A 1 103 ? 0.353 10.815 -3.784 1.00 94.75 103 CYS A CA 1
ATOM 758 C C . CYS A 1 103 ? 1.659 11.578 -3.962 1.00 94.75 103 CYS A C 1
ATOM 760 O O . CYS A 1 103 ? 1.967 12.078 -5.041 1.00 94.75 103 CYS A O 1
ATOM 762 N N . PHE A 1 104 ? 2.477 11.576 -2.921 1.00 95.94 104 PHE A N 1
ATOM 763 C CA . PHE A 1 104 ? 3.880 11.938 -2.994 1.00 95.94 104 PHE A CA 1
ATOM 764 C C . PHE A 1 104 ? 4.722 10.666 -2.944 1.00 95.94 104 PHE A C 1
ATOM 766 O O . PHE A 1 104 ? 4.545 9.832 -2.056 1.00 95.94 104 PHE A O 1
ATOM 773 N N . VAL A 1 105 ? 5.615 10.499 -3.913 1.00 95.06 105 VAL A N 1
ATOM 774 C CA . VAL A 1 105 ? 6.542 9.370 -3.994 1.00 95.06 105 VAL A CA 1
ATOM 775 C C . VAL A 1 105 ? 7.948 9.898 -3.815 1.00 95.06 105 VAL A C 1
ATOM 777 O O . VAL A 1 105 ? 8.365 10.783 -4.559 1.00 95.06 105 VAL A O 1
ATOM 780 N N . GLU A 1 106 ? 8.697 9.321 -2.887 1.00 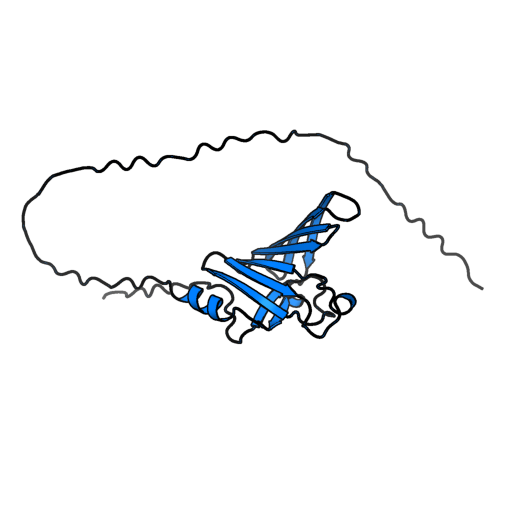96.12 106 GLU A N 1
ATOM 781 C CA . GLU A 1 106 ? 10.095 9.652 -2.661 1.00 96.12 106 GLU A CA 1
ATOM 782 C C . GLU A 1 106 ? 10.958 8.414 -2.418 1.00 96.12 106 GLU A C 1
ATOM 784 O O . GLU A 1 106 ? 10.468 7.333 -2.097 1.00 96.12 106 GLU A O 1
ATOM 789 N N . GLY A 1 107 ? 12.268 8.562 -2.588 1.00 94.19 107 GLY A N 1
ATOM 790 C CA . GLY A 1 107 ? 13.240 7.542 -2.223 1.00 94.19 107 GLY A CA 1
ATOM 791 C C . GLY A 1 107 ? 14.380 7.430 -3.221 1.00 94.19 107 GLY A C 1
ATOM 792 O O . GLY A 1 107 ? 14.740 8.390 -3.896 1.00 94.19 107 GLY A O 1
ATOM 793 N N . ASN A 1 108 ? 14.967 6.242 -3.307 1.00 91.19 108 ASN A N 1
ATOM 794 C CA . ASN A 1 108 ? 16.061 5.935 -4.216 1.00 91.19 108 ASN A CA 1
ATOM 795 C C . ASN A 1 108 ? 15.642 4.843 -5.195 1.00 91.19 108 ASN A C 1
ATOM 797 O O . ASN A 1 108 ? 15.033 3.845 -4.815 1.00 91.19 108 ASN A O 1
ATOM 801 N N . ASN A 1 109 ? 16.033 4.995 -6.453 1.00 87.94 109 ASN A N 1
ATOM 802 C CA . ASN A 1 109 ? 15.950 3.947 -7.458 1.00 87.94 109 ASN A CA 1
ATOM 803 C C . ASN A 1 109 ? 17.297 3.790 -8.180 1.00 87.94 109 ASN A C 1
ATOM 805 O O . ASN A 1 109 ? 18.271 4.485 -7.886 1.00 87.94 109 ASN A O 1
ATOM 809 N N . ILE A 1 110 ? 17.343 2.906 -9.179 1.00 82.12 110 ILE A N 1
ATOM 810 C CA . ILE A 1 110 ? 18.546 2.646 -9.989 1.00 82.12 110 ILE A CA 1
ATOM 811 C C . ILE A 1 110 ? 19.098 3.882 -10.729 1.00 82.12 110 ILE A C 1
ATOM 813 O O . ILE A 1 110 ? 20.212 3.842 -11.244 1.00 82.12 110 ILE A O 1
ATOM 817 N N . ARG A 1 111 ? 18.325 4.971 -10.819 1.00 87.06 111 ARG A N 1
ATOM 818 C CA . ARG A 1 111 ? 18.701 6.249 -11.441 1.00 87.06 111 ARG A CA 1
ATOM 819 C C . ARG A 1 111 ? 19.056 7.337 -10.418 1.00 87.06 111 ARG A C 1
ATOM 821 O O . ARG A 1 111 ? 19.428 8.431 -10.833 1.00 87.06 111 ARG A O 1
ATOM 828 N N . GLY A 1 112 ? 18.977 7.047 -9.118 1.00 90.06 112 GLY A N 1
ATOM 829 C CA . GLY A 1 112 ? 19.296 7.969 -8.028 1.00 90.06 112 GLY A CA 1
ATOM 830 C C . GLY A 1 112 ? 18.086 8.343 -7.170 1.00 90.06 112 GLY A C 1
ATOM 831 O O . GLY A 1 112 ? 17.129 7.577 -7.059 1.00 90.06 112 GLY A O 1
ATOM 832 N N . VAL A 1 113 ? 18.159 9.522 -6.545 1.00 91.19 113 VAL A N 1
ATOM 833 C CA . VAL A 1 113 ? 17.085 10.066 -5.701 1.00 91.19 113 VAL A CA 1
ATOM 834 C C . VAL A 1 113 ? 15.889 10.438 -6.579 1.00 91.19 113 VAL A C 1
ATOM 836 O O . VAL A 1 113 ? 16.039 11.138 -7.582 1.00 91.19 113 VAL A O 1
ATOM 839 N N . TYR A 1 114 ? 14.706 9.984 -6.188 1.00 91.94 114 TYR A N 1
ATOM 840 C CA . TYR A 1 114 ? 13.436 10.234 -6.850 1.00 91.94 114 TYR A CA 1
ATOM 841 C C . TYR A 1 114 ? 12.489 10.937 -5.878 1.00 91.94 114 TYR A C 1
ATOM 843 O O . TYR A 1 114 ? 12.398 10.540 -4.722 1.00 91.94 114 TYR A O 1
ATOM 851 N N . ALA A 1 115 ? 11.809 11.981 -6.349 1.00 94.69 115 ALA A N 1
ATOM 852 C CA . ALA A 1 115 ? 10.754 12.673 -5.620 1.00 94.69 115 ALA A CA 1
ATOM 853 C C . ALA A 1 115 ? 9.745 13.234 -6.632 1.00 94.69 115 ALA A C 1
ATOM 855 O O . ALA A 1 115 ? 10.135 13.992 -7.525 1.00 94.69 115 ALA A O 1
ATOM 856 N N . ALA A 1 116 ? 8.473 12.862 -6.523 1.00 94.81 116 ALA A N 1
ATOM 857 C CA . ALA A 1 116 ? 7.425 13.293 -7.443 1.00 94.81 116 ALA A CA 1
ATOM 858 C C . ALA A 1 116 ? 6.055 13.353 -6.759 1.00 94.81 116 ALA A C 1
ATOM 860 O O . ALA A 1 116 ? 5.763 12.567 -5.862 1.00 94.81 116 ALA A O 1
ATOM 861 N N . ASN A 1 117 ? 5.210 14.274 -7.226 1.00 95.00 117 ASN A N 1
ATOM 862 C CA . ASN A 1 117 ? 3.781 14.256 -6.930 1.00 95.00 117 ASN A CA 1
ATOM 863 C C . ASN A 1 117 ? 3.062 13.576 -8.092 1.00 95.00 117 ASN A C 1
ATOM 865 O O . ASN A 1 117 ? 3.301 13.912 -9.253 1.00 95.00 117 ASN A O 1
ATOM 869 N N . GLU A 1 118 ? 2.176 12.652 -7.770 1.00 93.69 118 GLU A N 1
ATOM 870 C CA . GLU A 1 118 ? 1.367 11.900 -8.712 1.00 93.69 118 GLU A CA 1
ATOM 871 C C . GLU A 1 118 ? -0.102 12.039 -8.294 1.00 93.69 118 GLU A C 1
ATOM 873 O O . GLU A 1 118 ? -0.419 12.094 -7.106 1.00 93.69 118 GLU A O 1
ATOM 878 N N . TYR A 1 119 ? -0.997 12.146 -9.269 1.00 92.81 119 TYR A N 1
ATOM 879 C CA . TYR A 1 119 ? -2.406 12.436 -9.030 1.00 92.81 119 TYR A CA 1
ATOM 880 C C . TYR A 1 119 ? -3.278 11.464 -9.815 1.00 92.81 119 TYR A C 1
ATOM 882 O O . TYR A 1 119 ? -3.051 11.268 -11.011 1.00 92.81 119 TYR A O 1
ATOM 890 N N . TRP A 1 120 ? -4.269 10.875 -9.145 1.00 88.50 120 TRP A N 1
ATOM 891 C CA . TRP A 1 120 ? -5.237 9.964 -9.750 1.00 88.50 120 TRP A CA 1
ATOM 892 C C . TRP A 1 120 ? -6.650 10.491 -9.594 1.00 88.50 120 TRP A C 1
ATOM 894 O O . TRP A 1 120 ? -7.157 10.661 -8.485 1.00 88.50 120 TRP A O 1
ATOM 904 N N . GLU A 1 121 ? -7.308 10.658 -10.734 1.00 87.62 121 GLU A N 1
ATOM 905 C CA . GLU A 1 121 ? -8.754 10.799 -10.799 1.00 87.62 121 GLU A CA 1
ATOM 906 C C . GLU A 1 121 ? -9.395 9.408 -10.807 1.00 87.62 121 GLU A C 1
ATOM 908 O O . GLU A 1 121 ? -8.903 8.491 -11.464 1.00 87.62 121 GLU A O 1
ATOM 913 N N . ASN A 1 122 ? -10.528 9.260 -10.120 1.00 82.88 122 ASN A N 1
ATOM 914 C CA . ASN A 1 122 ? -11.272 8.003 -9.984 1.00 82.88 122 ASN A CA 1
ATOM 915 C C . ASN A 1 122 ? -10.543 6.900 -9.195 1.00 82.88 122 ASN A C 1
ATOM 917 O O . ASN A 1 122 ? -10.841 5.725 -9.374 1.00 82.88 122 ASN A O 1
ATOM 921 N N . ALA A 1 123 ? -9.674 7.249 -8.244 1.00 80.62 123 ALA A N 1
ATOM 922 C CA . ALA A 1 123 ? -8.915 6.307 -7.411 1.00 80.62 123 ALA A CA 1
ATOM 923 C C . ALA A 1 123 ? -9.775 5.243 -6.694 1.00 80.62 123 ALA A C 1
ATOM 925 O O . ALA A 1 123 ? -9.295 4.162 -6.353 1.00 80.62 123 ALA A O 1
ATOM 926 N N . SER A 1 124 ? -11.073 5.503 -6.507 1.00 71.94 124 SER A N 1
ATOM 927 C CA . SER A 1 124 ? -12.029 4.517 -5.993 1.00 71.94 124 SER A CA 1
ATOM 928 C C . SER A 1 124 ? -12.140 3.246 -6.847 1.00 71.94 124 SER A C 1
ATOM 930 O O . SER A 1 124 ? -12.480 2.196 -6.307 1.00 71.94 124 SER A O 1
ATOM 932 N N . THR A 1 125 ? -11.866 3.310 -8.157 1.00 70.50 125 THR A N 1
ATOM 933 C CA . THR A 1 125 ? -11.851 2.121 -9.029 1.00 70.50 125 THR A CA 1
ATOM 934 C C . THR A 1 125 ? -10.576 1.300 -8.878 1.00 70.50 125 THR A C 1
ATOM 936 O O . THR A 1 125 ? -10.587 0.112 -9.180 1.00 70.50 125 THR A O 1
ATOM 939 N N . ASP A 1 126 ? -9.520 1.901 -8.331 1.00 80.44 126 ASP A N 1
ATOM 940 C CA . ASP A 1 126 ? -8.191 1.300 -8.182 1.00 80.44 126 ASP A CA 1
ATOM 941 C C . ASP A 1 126 ? -7.958 0.760 -6.758 1.00 80.44 126 ASP A C 1
ATOM 943 O O . ASP A 1 126 ? -6.834 0.587 -6.281 1.00 80.44 126 ASP A O 1
ATOM 947 N N . THR A 1 127 ? -9.048 0.495 -6.035 1.00 85.75 127 THR A N 1
ATOM 948 C CA . THR A 1 127 ? -8.985 -0.146 -4.722 1.00 85.75 127 THR A CA 1
ATOM 949 C C . THR A 1 127 ? -8.932 -1.660 -4.886 1.00 85.75 127 THR A C 1
ATOM 951 O O . THR A 1 127 ? -9.855 -2.276 -5.417 1.00 85.75 127 THR A O 1
ATOM 954 N N . ILE A 1 128 ? -7.887 -2.283 -4.352 1.00 88.75 128 ILE A N 1
ATOM 955 C CA . ILE A 1 128 ? -7.731 -3.735 -4.312 1.00 88.75 128 ILE A CA 1
ATOM 956 C C . ILE A 1 128 ? -8.340 -4.263 -3.019 1.00 88.75 128 ILE A C 1
ATOM 958 O O . ILE A 1 128 ? -8.158 -3.696 -1.942 1.00 88.75 128 ILE A O 1
ATOM 962 N N . THR A 1 129 ? -9.066 -5.376 -3.124 1.00 91.50 129 THR A N 1
ATOM 963 C CA . THR A 1 129 ? -9.500 -6.162 -1.964 1.00 91.50 129 THR A CA 1
ATOM 964 C C . THR A 1 129 ? -8.615 -7.394 -1.868 1.00 91.50 129 THR A C 1
ATOM 966 O O . THR A 1 129 ? -8.723 -8.291 -2.696 1.00 91.50 129 THR A O 1
ATOM 969 N N . ALA A 1 130 ? -7.736 -7.435 -0.873 1.00 92.31 130 ALA A N 1
ATOM 970 C CA . ALA A 1 130 ? -6.792 -8.526 -0.678 1.00 92.31 130 ALA A CA 1
ATOM 971 C C . ALA A 1 130 ? -7.230 -9.466 0.443 1.00 92.31 130 ALA A C 1
ATOM 973 O O . ALA A 1 130 ? -7.828 -9.033 1.431 1.00 92.31 130 ALA A O 1
ATOM 974 N N . THR A 1 131 ? -6.896 -10.750 0.310 1.00 92.62 131 THR A N 1
ATOM 975 C CA . THR A 1 131 ? -7.159 -11.751 1.353 1.00 92.62 131 THR A CA 1
ATOM 976 C C . THR A 1 131 ? -6.044 -11.722 2.392 1.00 92.62 131 THR A C 1
ATOM 978 O O . THR A 1 131 ? -4.859 -11.764 2.057 1.00 92.62 131 THR A O 1
ATOM 981 N N . ILE A 1 132 ? -6.426 -11.676 3.665 1.00 94.88 132 ILE A N 1
ATOM 982 C CA . ILE A 1 132 ? -5.503 -11.746 4.792 1.00 94.88 132 ILE A CA 1
ATOM 983 C C . ILE A 1 132 ? -5.138 -13.212 5.015 1.00 94.88 132 ILE A C 1
ATOM 985 O O . ILE A 1 132 ? -5.962 -14.014 5.451 1.00 94.88 132 ILE A O 1
ATOM 989 N N . THR A 1 133 ? -3.890 -13.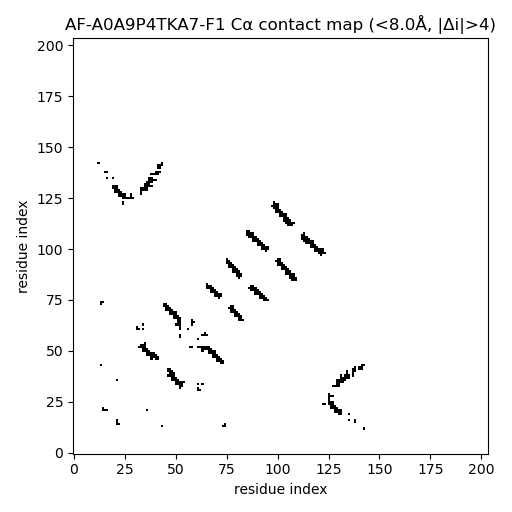564 4.731 1.00 94.88 133 THR A N 1
ATOM 990 C CA . THR A 1 133 ? -3.365 -14.920 4.910 1.00 94.88 133 THR A CA 1
ATOM 991 C C . THR A 1 133 ? -2.867 -15.165 6.329 1.00 94.88 133 THR A C 1
ATOM 993 O O . THR A 1 133 ? -2.857 -16.307 6.785 1.00 94.88 133 THR A O 1
ATOM 996 N N . SER A 1 134 ? -2.480 -14.111 7.057 1.00 94.62 134 SER A N 1
ATOM 997 C CA . SER A 1 134 ? -2.079 -14.211 8.462 1.00 94.62 134 SER A CA 1
ATOM 998 C C . SER A 1 134 ? -2.237 -12.889 9.228 1.00 94.62 134 SER A C 1
ATOM 1000 O O . SER A 1 134 ? -2.304 -11.809 8.638 1.00 94.62 134 SER A O 1
ATOM 1002 N N . GLY A 1 135 ? -2.330 -12.969 10.560 1.00 93.81 135 GLY A N 1
ATOM 1003 C CA . GLY A 1 135 ? -2.419 -11.801 11.444 1.00 93.81 135 GLY A CA 1
ATOM 1004 C C . GLY A 1 135 ? -3.818 -11.184 11.585 1.00 93.81 135 GLY A C 1
ATOM 1005 O O . GLY A 1 135 ? -3.962 -10.132 12.210 1.00 93.81 135 GLY A O 1
ATOM 1006 N N . ALA A 1 136 ? -4.864 -11.805 11.030 1.00 92.75 136 ALA A N 1
ATOM 1007 C CA . ALA A 1 136 ? -6.237 -11.288 11.076 1.00 92.75 136 ALA A CA 1
ATOM 1008 C C . ALA A 1 136 ? -6.757 -11.062 12.512 1.00 92.75 136 ALA A C 1
ATOM 1010 O O . ALA A 1 136 ? -7.572 -10.173 12.760 1.00 92.75 136 ALA A O 1
ATOM 1011 N N . GLU A 1 137 ? -6.268 -11.830 13.487 1.00 91.44 137 GLU A N 1
ATOM 1012 C CA . GLU A 1 137 ? -6.588 -11.674 14.906 1.00 91.44 137 GLU A CA 1
ATOM 1013 C C . GLU A 1 137 ? -6.185 -10.305 15.472 1.00 91.44 137 GLU A C 1
ATOM 1015 O O . GLU A 1 137 ? -6.829 -9.814 16.401 1.00 91.44 137 GLU A O 1
ATOM 1020 N N . ARG A 1 138 ? -5.182 -9.645 14.880 1.00 91.06 138 ARG A N 1
ATOM 1021 C CA . ARG A 1 138 ? -4.689 -8.329 15.315 1.00 91.06 138 ARG A CA 1
ATOM 1022 C C . ARG A 1 138 ? -5.697 -7.216 15.040 1.00 91.06 138 ARG A C 1
ATOM 1024 O O . ARG A 1 138 ? -5.774 -6.258 15.803 1.00 91.06 138 ARG A O 1
ATOM 1031 N N . LEU A 1 139 ? -6.532 -7.376 14.013 1.00 86.50 139 LEU A N 1
ATOM 1032 C CA . LEU A 1 139 ? -7.568 -6.402 13.655 1.00 86.50 139 LEU A CA 1
ATOM 1033 C C . LEU A 1 139 ? -8.721 -6.377 14.669 1.00 86.50 139 LEU A C 1
ATOM 1035 O O . LEU A 1 139 ? -9.338 -5.335 14.877 1.00 86.50 139 LEU A O 1
ATOM 1039 N N . LYS A 1 140 ? -8.971 -7.492 15.369 1.00 81.75 140 LYS A N 1
ATOM 1040 C CA . LYS A 1 140 ? -10.031 -7.590 16.388 1.00 81.75 140 LYS A CA 1
ATOM 1041 C C . LYS A 1 140 ? -9.704 -6.792 17.651 1.00 81.75 140 LYS A C 1
ATOM 1043 O O . LYS A 1 140 ? -10.600 -6.243 18.285 1.00 81.75 140 LYS A O 1
ATOM 1048 N N . VAL A 1 141 ? -8.421 -6.699 18.008 1.00 64.62 141 VAL A N 1
ATOM 1049 C CA . VAL A 1 141 ? -7.966 -6.019 19.234 1.00 64.62 141 VAL A CA 1
ATOM 1050 C C . VAL A 1 141 ? -8.139 -4.497 19.136 1.00 64.62 141 VAL A C 1
ATOM 1052 O O . VAL A 1 141 ? -8.410 -3.845 20.140 1.00 64.62 141 VAL A O 1
ATOM 1055 N N . SER A 1 142 ? -8.084 -3.929 17.927 1.00 59.53 142 SER A N 1
ATOM 1056 C CA . SER A 1 142 ? -8.244 -2.481 17.711 1.00 59.53 142 SER A CA 1
ATOM 1057 C C . SER A 1 142 ? -9.651 -1.949 18.005 1.00 59.53 142 SER A C 1
ATOM 1059 O O . SER A 1 142 ? -9.806 -0.759 18.262 1.00 59.53 142 SER A O 1
ATOM 1061 N N . GLN A 1 143 ? -10.679 -2.804 18.012 1.00 57.31 143 GLN A N 1
ATOM 1062 C CA . GLN A 1 143 ? -12.058 -2.386 18.295 1.00 57.31 143 GLN A CA 1
ATOM 1063 C C . GLN A 1 143 ? -12.402 -2.296 19.786 1.00 57.31 143 GLN A C 1
ATOM 1065 O O . GLN A 1 143 ? -13.419 -1.703 20.140 1.00 57.31 143 GLN A O 1
ATOM 1070 N N . ALA A 1 144 ? -11.599 -2.889 20.671 1.00 53.59 144 ALA A N 1
ATOM 1071 C CA . ALA A 1 144 ? -12.025 -3.155 22.046 1.00 53.59 144 ALA A CA 1
ATOM 1072 C C . ALA A 1 144 ? -11.905 -1.958 23.014 1.00 53.59 144 ALA A C 1
ATOM 1074 O O . ALA A 1 144 ? -12.227 -2.097 24.192 1.00 53.59 144 ALA A O 1
ATOM 1075 N N . SER A 1 145 ? -11.495 -0.777 22.548 1.00 51.62 145 SER A N 1
ATOM 1076 C CA . SER A 1 145 ? -11.166 0.355 23.425 1.00 51.62 145 SER A CA 1
ATOM 1077 C C . SER A 1 145 ? -12.118 1.541 23.263 1.00 51.62 145 SER A C 1
ATOM 1079 O O . SER A 1 145 ? -11.680 2.670 23.067 1.00 51.62 145 SER A O 1
ATOM 1081 N N . SER A 1 146 ? -13.430 1.321 23.373 1.00 52.88 146 SER A N 1
ATOM 1082 C CA . SER A 1 146 ? -14.299 2.384 23.895 1.00 52.88 146 SER A CA 1
ATOM 1083 C C . SER A 1 146 ? -14.348 2.241 25.414 1.00 52.88 146 SER A C 1
ATOM 1085 O O . SER A 1 146 ? -14.852 1.222 25.894 1.00 52.88 146 SER A O 1
ATOM 1087 N N . PRO A 1 147 ? -13.829 3.207 26.196 1.00 52.78 147 PRO A N 1
ATOM 1088 C CA . PRO A 1 147 ? -14.034 3.189 27.632 1.00 52.78 147 PRO A CA 1
ATOM 1089 C C . PRO A 1 147 ? -15.542 3.243 27.874 1.00 52.78 147 PRO A C 1
ATOM 1091 O O . PRO A 1 147 ? -16.197 4.244 27.587 1.00 52.78 147 PRO A O 1
ATOM 1094 N N . SER A 1 148 ? -16.105 2.147 28.379 1.00 51.41 148 SER A N 1
ATOM 1095 C CA . SER A 1 148 ? -17.429 2.191 28.983 1.00 51.41 148 SER A CA 1
ATOM 1096 C C . SER A 1 148 ? -17.315 3.119 30.182 1.00 51.41 148 SER A C 1
ATOM 1098 O O . SER A 1 148 ? -16.791 2.739 31.227 1.00 51.41 148 SER A O 1
ATOM 1100 N N . VAL A 1 149 ? -17.744 4.367 30.012 1.00 53.91 149 VAL A N 1
ATOM 1101 C CA . VAL A 1 149 ? -18.031 5.260 31.128 1.00 53.91 149 VAL A CA 1
ATOM 1102 C C . VAL A 1 149 ? -19.122 4.581 31.943 1.00 53.91 149 VAL A C 1
ATOM 1104 O O . VAL A 1 149 ? -20.304 4.639 31.608 1.00 53.91 149 VAL A O 1
ATOM 1107 N N . SER A 1 150 ? -18.714 3.882 33.001 1.00 52.88 150 SER A N 1
ATOM 1108 C CA . SER A 1 150 ? -19.611 3.499 34.079 1.00 52.88 150 SER A CA 1
ATOM 1109 C C . SER A 1 150 ? -20.235 4.785 34.601 1.00 52.88 150 SER A C 1
ATOM 1111 O O . SER A 1 150 ? -19.571 5.585 35.260 1.00 52.88 150 SER A O 1
ATOM 1113 N N . HIS A 1 151 ? -21.501 5.007 34.257 1.00 47.50 151 HIS A N 1
ATOM 1114 C CA . HIS A 1 151 ? -22.324 6.037 34.866 1.00 47.50 151 HIS A CA 1
ATOM 1115 C C . HIS A 1 151 ? -22.338 5.793 36.379 1.00 47.50 151 HIS A C 1
ATOM 1117 O O . HIS A 1 151 ? -23.048 4.922 36.877 1.00 47.50 151 HIS A O 1
ATOM 1123 N N . LEU A 1 152 ? -21.525 6.551 37.114 1.00 48.72 152 LEU A N 1
ATOM 1124 C CA . LEU A 1 152 ? -21.671 6.694 38.553 1.00 48.72 152 LEU A CA 1
ATOM 1125 C C . LEU A 1 152 ? -22.980 7.450 38.784 1.00 48.72 152 LEU A C 1
ATOM 1127 O O . LEU A 1 152 ? -23.095 8.633 38.464 1.00 48.72 152 LEU A O 1
ATOM 1131 N N . SER A 1 153 ? -23.986 6.744 39.296 1.00 55.56 153 SER A N 1
ATOM 1132 C CA . SER A 1 153 ? -25.191 7.364 39.839 1.00 55.56 153 SER A CA 1
ATOM 1133 C C . SER A 1 153 ? -24.794 8.417 40.883 1.00 55.56 153 SER A C 1
ATOM 1135 O O . SER A 1 153 ? -23.999 8.103 41.771 1.00 55.56 153 SER A O 1
ATOM 1137 N N . PRO A 1 154 ? -25.327 9.649 40.825 1.00 49.28 154 PRO A N 1
ATOM 1138 C CA . PRO A 1 154 ? -25.092 10.636 41.866 1.00 49.28 154 PRO A CA 1
ATOM 1139 C C . PRO A 1 154 ? -25.844 10.219 43.134 1.00 49.28 154 PRO A C 1
ATOM 1141 O O . PRO A 1 154 ? -27.062 10.374 43.237 1.00 49.28 154 PRO A O 1
ATOM 1144 N N . THR A 1 155 ? -25.124 9.676 44.112 1.00 56.47 155 THR A N 1
ATOM 1145 C CA . THR A 1 155 ? -25.636 9.518 45.474 1.00 56.47 155 THR A CA 1
ATOM 1146 C C . THR A 1 155 ? -25.486 10.863 46.177 1.00 56.47 155 THR A C 1
ATOM 1148 O O . THR A 1 155 ? -24.400 11.232 46.616 1.00 56.47 155 THR A O 1
ATOM 1151 N N . ASN A 1 156 ? -26.578 11.621 46.259 1.00 57.00 156 ASN A N 1
ATOM 1152 C CA . ASN A 1 156 ? -26.661 12.785 47.135 1.00 57.00 156 ASN A CA 1
ATOM 1153 C C . ASN A 1 156 ? -26.510 12.315 48.591 1.00 57.00 156 ASN A C 1
ATOM 1155 O O . ASN A 1 156 ? -27.424 11.703 49.142 1.00 57.00 156 ASN A O 1
ATOM 1159 N N . GLY A 1 157 ? -25.362 12.601 49.201 1.00 46.91 157 GLY A N 1
ATOM 1160 C CA . GLY A 1 157 ? -25.082 12.385 50.618 1.00 46.91 157 GLY A CA 1
ATOM 1161 C C . GLY A 1 157 ? -24.273 13.562 51.150 1.00 46.91 157 GLY A C 1
ATOM 1162 O O . GLY A 1 157 ? -23.207 13.865 50.626 1.00 46.91 157 GLY A O 1
ATOM 1163 N N . ALA A 1 158 ? -24.848 14.261 52.121 1.00 52.06 158 ALA A N 1
ATOM 1164 C CA . ALA A 1 158 ? -24.386 15.522 52.678 1.00 52.06 158 ALA A CA 1
ATOM 1165 C C . ALA A 1 158 ? -23.183 15.394 53.637 1.00 52.06 158 ALA A C 1
ATOM 1167 O O . ALA A 1 158 ? -22.996 14.357 54.266 1.00 52.06 158 ALA A O 1
ATOM 1168 N N . ASP A 1 159 ? -22.477 16.525 53.758 1.00 53.47 159 ASP A N 1
ATOM 1169 C CA . ASP A 1 159 ? -21.668 17.039 54.878 1.00 53.47 159 ASP A CA 1
ATOM 1170 C C . ASP A 1 159 ? -20.485 16.231 55.447 1.00 53.47 159 ASP A C 1
ATOM 1172 O O . ASP A 1 159 ? -20.640 15.171 56.048 1.00 53.47 159 ASP A O 1
ATOM 1176 N N . GLY A 1 160 ? -19.293 16.851 55.400 1.00 44.00 160 GLY A N 1
ATOM 1177 C CA . GLY A 1 160 ? -18.169 16.474 56.265 1.00 44.00 160 GLY A CA 1
ATOM 1178 C C . GLY A 1 160 ? -16.778 16.973 55.847 1.00 44.00 160 GLY A C 1
ATOM 1179 O O . GLY A 1 160 ? -16.038 16.217 55.240 1.00 44.00 160 GLY A O 1
ATOM 1180 N N . ALA A 1 161 ? -16.439 18.201 56.267 1.00 54.47 161 ALA A N 1
ATOM 1181 C CA . ALA A 1 161 ? -15.114 18.744 56.646 1.00 54.47 161 ALA A CA 1
ATOM 1182 C C . ALA A 1 161 ? -13.881 18.681 55.689 1.00 54.47 161 ALA A C 1
ATOM 1184 O O . ALA A 1 161 ? -13.633 17.684 55.016 1.00 54.47 161 ALA A O 1
ATOM 1185 N N . PRO A 1 162 ? -13.030 19.736 55.677 1.00 57.34 162 PRO A N 1
ATOM 1186 C CA . PRO A 1 162 ? -11.851 19.819 54.817 1.00 57.34 162 PRO A CA 1
ATOM 1187 C C . PRO A 1 162 ? -10.652 19.074 55.423 1.00 57.34 162 PRO A C 1
ATOM 1189 O O . PRO A 1 162 ? -10.320 19.261 56.593 1.00 57.34 162 PRO A O 1
ATOM 1192 N N . SER A 1 163 ? -9.968 18.270 54.606 1.00 55.00 163 SER A N 1
ATOM 1193 C CA . SER A 1 163 ? -8.643 17.738 54.925 1.00 55.00 163 SER A CA 1
ATOM 1194 C C . SER A 1 163 ? -7.662 18.134 53.828 1.00 55.00 163 SER A C 1
ATOM 1196 O O . SER A 1 163 ? -7.901 17.949 52.636 1.00 55.00 163 SER A O 1
ATOM 1198 N N . GLU A 1 164 ? -6.612 18.788 54.289 1.00 54.94 164 GLU A N 1
ATOM 1199 C CA . GLU A 1 164 ? -5.539 19.451 53.568 1.00 54.94 164 GLU A CA 1
ATOM 1200 C C . GLU A 1 164 ? -4.432 18.438 53.192 1.00 54.94 164 GLU A C 1
ATOM 1202 O O . GLU A 1 164 ? -4.380 17.349 53.763 1.00 54.94 164 GLU A O 1
ATOM 1207 N N . VAL A 1 165 ? -3.484 18.870 52.337 1.00 50.62 165 VAL A N 1
ATOM 1208 C CA . VAL A 1 165 ? -2.141 18.278 52.062 1.00 50.62 165 VAL A CA 1
ATOM 1209 C C . VAL A 1 165 ? -2.064 17.259 50.889 1.00 50.62 165 VAL A C 1
ATOM 1211 O O . VAL A 1 165 ? -2.929 16.399 50.769 1.00 50.62 165 VAL A O 1
ATOM 1214 N N . PRO A 1 166 ? -0.980 17.207 50.072 1.00 51.94 166 PRO A N 1
ATOM 1215 C CA . PRO A 1 166 ? -0.152 18.261 49.468 1.00 51.94 166 PRO A CA 1
ATOM 1216 C C . PRO A 1 166 ? -0.024 18.126 47.925 1.00 51.94 166 PRO A C 1
ATOM 1218 O O . PRO A 1 166 ? -0.280 17.085 47.320 1.00 51.94 166 PRO A O 1
ATOM 1221 N N . ALA A 1 167 ? 0.479 19.183 47.282 1.00 51.28 167 ALA A N 1
ATOM 1222 C CA . ALA A 1 167 ? 0.847 19.207 45.868 1.00 51.28 167 ALA A CA 1
ATOM 1223 C C . ALA A 1 167 ? 2.008 18.246 45.540 1.00 51.28 167 ALA A C 1
ATOM 1225 O O . ALA A 1 167 ? 3.099 18.368 46.094 1.00 51.28 167 ALA A O 1
ATOM 1226 N N . THR A 1 168 ? 1.800 17.343 44.576 1.00 48.41 168 THR A N 1
ATOM 1227 C CA . THR A 1 168 ? 2.889 16.616 43.905 1.00 48.41 168 THR A CA 1
ATOM 1228 C C . THR A 1 168 ? 3.200 17.321 42.590 1.00 48.41 168 THR A C 1
ATOM 1230 O O . THR A 1 168 ? 2.454 17.223 41.617 1.00 48.41 168 THR A O 1
ATOM 1233 N N . ILE A 1 169 ? 4.304 18.065 42.579 1.00 52.81 169 ILE A N 1
ATOM 1234 C CA . ILE A 1 169 ? 4.887 18.662 41.379 1.00 52.81 169 ILE A CA 1
ATOM 1235 C C . ILE A 1 169 ? 5.552 17.525 40.599 1.00 52.81 169 ILE A C 1
ATOM 1237 O O . ILE A 1 169 ? 6.618 17.046 40.977 1.00 52.81 169 ILE A O 1
ATOM 1241 N N . SER A 1 170 ? 4.913 17.072 39.521 1.00 53.06 170 SER A N 1
ATOM 1242 C CA . SER A 1 170 ? 5.557 16.205 38.536 1.00 53.06 170 SER A CA 1
ATOM 1243 C C . SER A 1 170 ? 6.270 17.093 37.520 1.00 53.06 170 SER A C 1
ATOM 1245 O O . SER A 1 170 ? 5.649 17.713 36.657 1.00 53.06 170 SER A O 1
ATOM 1247 N N . THR A 1 171 ? 7.587 17.217 37.661 1.00 48.62 171 THR A N 1
ATOM 1248 C CA . THR A 1 171 ? 8.456 17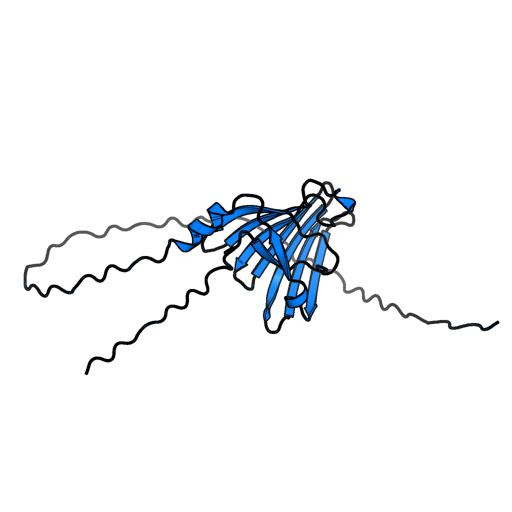.834 36.658 1.00 48.62 171 THR A CA 1
ATOM 1249 C C . THR A 1 171 ? 8.536 16.920 35.441 1.00 48.62 171 THR A C 1
ATOM 1251 O O . THR A 1 171 ? 9.290 15.947 35.434 1.00 48.62 171 THR A O 1
ATOM 1254 N N . ALA A 1 172 ? 7.759 17.241 34.408 1.00 46.81 172 ALA A N 1
ATOM 1255 C CA . ALA A 1 172 ? 7.923 16.675 33.080 1.00 46.81 172 ALA A CA 1
ATOM 1256 C C . ALA A 1 172 ? 9.272 17.131 32.498 1.00 46.81 172 ALA A C 1
ATOM 1258 O O . ALA A 1 172 ? 9.505 18.315 32.253 1.00 46.81 172 ALA A O 1
ATOM 1259 N N . HIS A 1 173 ? 10.176 16.174 32.317 1.00 41.88 173 HIS A N 1
ATOM 1260 C CA . HIS A 1 173 ? 11.453 16.355 31.642 1.00 41.88 173 HIS A CA 1
ATOM 1261 C C . HIS A 1 173 ? 11.190 16.332 30.127 1.00 41.88 173 HIS A C 1
ATOM 1263 O O . HIS A 1 173 ? 10.815 15.296 29.582 1.00 41.88 173 HIS A O 1
ATOM 1269 N N . LEU A 1 174 ? 11.315 17.480 29.453 1.00 52.06 174 LEU A N 1
ATOM 1270 C CA . LEU A 1 174 ? 11.268 17.542 27.991 1.00 52.06 174 LEU A CA 1
ATOM 1271 C C . LEU A 1 174 ? 12.570 16.965 27.408 1.00 52.06 174 LEU A C 1
ATOM 1273 O O . LEU A 1 174 ? 13.646 17.408 27.816 1.00 52.06 174 LEU A O 1
ATOM 1277 N N . PRO A 1 175 ? 12.515 16.048 26.426 1.00 57.22 175 PRO A N 1
ATOM 1278 C CA . PRO A 1 175 ? 13.690 15.704 25.645 1.00 57.22 175 PRO A CA 1
ATOM 1279 C C . PRO A 1 175 ? 14.066 16.871 24.723 1.00 57.22 175 PRO A C 1
ATOM 1281 O O . PRO A 1 175 ? 13.296 17.330 23.880 1.00 57.22 175 PRO A O 1
ATOM 1284 N N . GLN A 1 176 ? 15.289 17.344 24.924 1.00 52.34 176 GLN A N 1
ATOM 1285 C CA . GLN A 1 176 ? 15.993 18.336 24.130 1.00 52.34 176 GLN A CA 1
ATOM 1286 C C . GLN A 1 176 ? 16.329 17.739 22.754 1.00 52.34 176 GLN A C 1
ATOM 1288 O O . GLN A 1 176 ? 17.214 16.895 22.634 1.00 52.34 176 GLN A O 1
ATOM 1293 N N . ALA A 1 177 ? 15.613 18.164 21.712 1.00 46.16 177 ALA A N 1
ATOM 1294 C CA . ALA A 1 177 ? 15.927 17.809 20.332 1.00 46.16 177 ALA A CA 1
ATOM 1295 C C . ALA A 1 177 ? 17.109 18.658 19.830 1.00 46.16 177 ALA A C 1
ATOM 1297 O O . ALA A 1 177 ? 16.976 19.849 19.551 1.00 46.16 177 ALA A O 1
ATOM 1298 N N . THR A 1 178 ? 18.280 18.034 19.732 1.00 56.09 178 THR A N 1
ATOM 1299 C CA . THR A 1 178 ? 19.468 18.544 19.035 1.00 56.09 178 THR A CA 1
ATOM 1300 C C . THR A 1 178 ? 19.629 17.828 17.696 1.00 56.09 178 THR A C 1
ATOM 1302 O O . THR A 1 178 ? 19.719 16.604 17.675 1.00 56.09 178 THR A O 1
ATOM 1305 N N . GLY A 1 179 ? 19.732 18.586 16.602 1.00 40.78 179 GLY A N 1
ATOM 1306 C CA . GLY A 1 179 ? 20.098 18.083 15.268 1.00 40.78 179 GLY A CA 1
ATOM 1307 C C . GLY A 1 179 ? 19.437 18.924 14.173 1.00 40.78 179 GLY A C 1
ATOM 1308 O O . GLY A 1 179 ? 18.278 18.713 13.859 1.00 40.78 179 GLY A O 1
ATOM 1309 N N . ALA A 1 180 ? 19.994 20.072 13.789 1.00 42.91 180 ALA A N 1
ATOM 1310 C CA . ALA A 1 180 ? 21.098 20.256 12.839 1.00 42.91 180 ALA A CA 1
ATOM 1311 C C . ALA A 1 180 ? 20.698 20.057 11.359 1.00 42.91 180 ALA A C 1
ATOM 1313 O O . ALA A 1 180 ? 20.605 18.944 10.865 1.00 42.91 180 ALA A O 1
ATOM 1314 N N . ALA A 1 181 ? 20.557 21.209 10.692 1.00 41.88 181 ALA A N 1
ATOM 1315 C CA . ALA A 1 181 ? 20.995 21.537 9.334 1.00 41.88 181 ALA A CA 1
ATOM 1316 C C . ALA A 1 181 ? 20.585 20.635 8.151 1.00 41.88 181 ALA A C 1
ATOM 1318 O O . ALA A 1 181 ? 21.180 19.593 7.903 1.00 41.88 181 ALA A O 1
ATOM 1319 N N . ALA A 1 182 ? 19.751 21.194 7.269 1.00 43.19 182 ALA A N 1
ATOM 1320 C CA . ALA A 1 182 ? 19.902 20.991 5.832 1.00 43.19 182 ALA A CA 1
ATOM 1321 C C . ALA A 1 182 ? 19.774 22.340 5.113 1.00 43.19 182 ALA A C 1
ATOM 1323 O O . ALA A 1 182 ? 18.896 23.154 5.387 1.00 43.19 182 ALA A O 1
ATOM 1324 N N . THR A 1 183 ? 20.754 22.593 4.260 1.00 48.00 183 THR A N 1
ATOM 1325 C CA . THR A 1 183 ? 21.051 23.842 3.576 1.00 48.00 183 THR A CA 1
ATOM 1326 C C . THR A 1 183 ? 20.139 24.045 2.370 1.00 48.00 183 THR A C 1
ATOM 1328 O O . THR A 1 183 ? 20.005 23.173 1.514 1.00 48.00 183 THR A O 1
ATOM 1331 N N . SER A 1 184 ? 19.553 25.235 2.257 1.00 44.19 184 SER A N 1
ATOM 1332 C CA . SER A 1 184 ? 18.831 25.679 1.067 1.00 44.19 184 SER A CA 1
ATOM 1333 C C . SER A 1 184 ? 19.823 25.867 -0.083 1.00 44.19 184 SER A C 1
ATOM 1335 O O . SER A 1 184 ? 20.504 26.891 -0.172 1.00 44.19 184 SER A O 1
ATOM 1337 N N . ARG A 1 185 ? 19.934 24.875 -0.971 1.00 47.31 185 ARG A N 1
ATOM 1338 C CA . ARG A 1 185 ? 20.636 25.030 -2.247 1.00 47.31 185 ARG A CA 1
ATOM 1339 C C . ARG A 1 185 ? 19.626 25.337 -3.341 1.00 47.31 185 ARG A C 1
ATOM 1341 O O . ARG A 1 185 ? 18.886 24.474 -3.793 1.00 47.31 185 ARG A O 1
ATOM 1348 N N . ALA A 1 186 ? 19.643 26.593 -3.771 1.00 50.16 186 ALA A N 1
ATOM 1349 C CA . ALA A 1 186 ? 19.122 27.002 -5.059 1.00 50.16 186 ALA A CA 1
ATOM 1350 C C . ALA A 1 186 ? 19.865 26.248 -6.178 1.00 50.16 186 ALA A C 1
ATOM 1352 O O . ALA A 1 186 ? 21.098 26.221 -6.214 1.00 50.16 186 ALA A O 1
ATOM 1353 N N . SER A 1 187 ? 19.124 25.651 -7.107 1.00 46.50 187 SER A N 1
ATOM 1354 C CA . SER A 1 187 ? 19.639 25.323 -8.434 1.00 46.50 187 SER A CA 1
ATOM 1355 C C . SER A 1 187 ? 18.511 25.304 -9.455 1.00 46.50 187 SER A C 1
ATOM 1357 O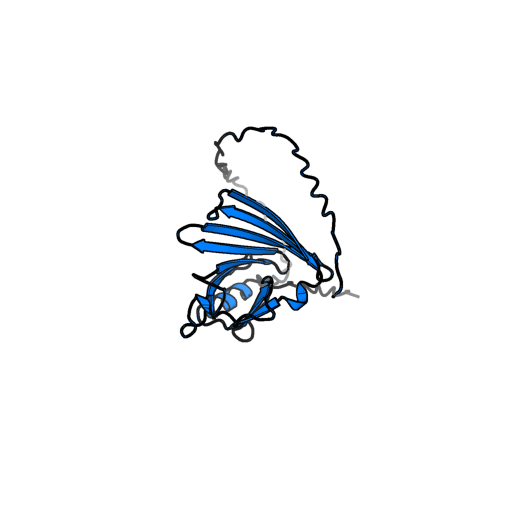 O . SER A 1 187 ? 17.699 24.393 -9.502 1.00 46.50 187 SER A O 1
ATOM 1359 N N . ASN A 1 188 ? 18.522 26.370 -10.252 1.00 44.53 188 ASN A N 1
ATOM 1360 C CA . ASN A 1 188 ? 18.404 26.370 -11.705 1.00 44.53 188 ASN A CA 1
ATOM 1361 C C . ASN A 1 188 ? 17.188 25.650 -12.296 1.00 44.53 188 ASN A C 1
ATOM 1363 O O . ASN A 1 188 ? 17.226 24.469 -12.630 1.00 44.53 188 ASN A O 1
ATOM 1367 N N . ALA A 1 189 ? 16.154 26.452 -12.543 1.00 49.06 189 ALA A N 1
ATOM 1368 C CA . ALA A 1 189 ? 15.166 26.196 -13.575 1.00 49.06 189 ALA A CA 1
ATOM 1369 C C . ALA A 1 189 ? 15.871 25.967 -14.925 1.00 49.06 189 ALA A C 1
ATOM 1371 O O . ALA A 1 189 ? 16.409 26.898 -15.524 1.00 49.06 189 ALA A O 1
ATOM 1372 N N . ALA A 1 190 ? 15.868 24.721 -15.394 1.00 46.53 190 ALA A N 1
ATOM 1373 C CA . ALA A 1 190 ? 16.175 24.372 -16.772 1.00 46.53 190 ALA A CA 1
ATOM 1374 C C . ALA A 1 190 ? 14.878 23.901 -17.432 1.00 46.53 190 ALA A C 1
ATOM 1376 O O . ALA A 1 190 ? 14.481 22.741 -17.351 1.00 46.53 190 ALA A O 1
ATOM 1377 N N . THR A 1 191 ? 14.192 24.854 -18.049 1.00 44.81 191 THR A N 1
ATOM 1378 C CA . THR A 1 191 ? 13.044 24.652 -18.926 1.00 44.81 191 THR A CA 1
ATOM 1379 C C . THR A 1 191 ? 13.505 23.859 -20.151 1.00 44.81 191 THR A C 1
ATOM 1381 O O . THR A 1 191 ? 14.190 24.407 -21.012 1.00 44.81 191 THR A O 1
ATOM 1384 N N . ILE A 1 192 ? 13.164 22.571 -20.249 1.00 53.69 192 ILE A N 1
ATOM 1385 C CA . ILE A 1 192 ? 13.342 21.799 -21.488 1.00 53.69 192 ILE A CA 1
ATOM 1386 C C . ILE A 1 192 ? 11.991 21.751 -22.200 1.00 53.69 192 ILE A C 1
ATOM 1388 O O . ILE A 1 192 ? 11.079 21.022 -21.822 1.00 53.69 192 ILE A O 1
ATOM 1392 N N . LEU A 1 193 ? 11.876 22.588 -23.227 1.00 53.94 193 LEU A N 1
ATOM 1393 C CA . LEU A 1 193 ? 10.739 22.686 -24.132 1.00 53.94 193 LEU A CA 1
ATOM 1394 C C . LEU A 1 193 ? 10.961 21.666 -25.260 1.00 53.94 193 LEU A C 1
ATOM 1396 O O . LEU A 1 193 ? 11.755 21.907 -26.167 1.00 53.94 193 LEU A O 1
ATOM 1400 N N . VAL A 1 194 ? 10.316 20.498 -25.185 1.00 56.97 194 VAL A N 1
ATOM 1401 C CA . VAL A 1 194 ? 10.372 19.500 -26.265 1.00 56.97 194 VAL A CA 1
ATOM 1402 C C . VAL A 1 194 ? 9.303 19.842 -27.302 1.00 56.97 194 VAL A C 1
ATOM 1404 O O . VAL A 1 194 ? 8.124 19.544 -27.133 1.00 56.97 194 VAL A O 1
ATOM 1407 N N . LEU A 1 195 ? 9.731 20.495 -28.384 1.00 54.31 195 LEU A N 1
ATOM 1408 C CA . LEU A 1 195 ? 8.967 20.638 -29.622 1.00 54.31 195 LEU A CA 1
ATOM 1409 C C . LEU A 1 195 ? 8.951 19.292 -30.362 1.00 54.31 195 LEU A C 1
ATOM 1411 O O . LEU A 1 195 ? 9.941 18.911 -30.983 1.00 54.31 195 LEU A O 1
ATOM 1415 N N . PHE A 1 196 ? 7.818 18.591 -30.341 1.00 49.09 196 PHE A N 1
ATOM 1416 C CA . PHE A 1 196 ? 7.547 17.525 -31.305 1.00 49.09 196 PHE A CA 1
ATOM 1417 C C . PHE A 1 196 ? 7.062 18.149 -32.618 1.00 49.09 196 PHE A C 1
ATOM 1419 O O . PHE A 1 196 ? 5.883 18.447 -32.795 1.00 49.09 196 PHE A O 1
ATOM 1426 N N . ALA A 1 197 ? 7.995 18.351 -33.548 1.00 52.84 197 ALA A N 1
ATOM 1427 C CA . ALA A 1 197 ? 7.675 18.556 -34.953 1.00 52.84 197 ALA A CA 1
ATOM 1428 C C . ALA A 1 197 ? 7.348 17.190 -35.576 1.00 52.84 197 ALA A C 1
ATOM 1430 O O . ALA A 1 197 ? 8.239 16.402 -35.890 1.00 52.84 197 ALA A O 1
ATOM 1431 N N . GLY A 1 198 ? 6.055 16.894 -35.708 1.00 44.09 198 GLY A N 1
ATOM 1432 C CA . GLY A 1 198 ? 5.568 15.747 -36.465 1.00 44.09 198 GLY A CA 1
ATOM 1433 C C . GLY A 1 198 ? 5.801 15.955 -37.959 1.00 44.09 198 GLY A C 1
ATOM 1434 O O . GLY A 1 198 ? 5.174 16.815 -38.574 1.00 44.09 198 GLY A O 1
ATOM 1435 N N . ALA A 1 199 ? 6.685 15.152 -38.548 1.00 53.12 199 ALA A N 1
ATOM 1436 C CA . ALA A 1 199 ? 6.762 14.975 -39.990 1.00 53.12 199 ALA A CA 1
ATOM 1437 C C . ALA A 1 199 ? 5.859 13.797 -40.379 1.00 53.12 199 ALA A C 1
ATOM 1439 O O . ALA A 1 199 ? 6.250 12.636 -40.290 1.00 53.12 199 ALA A O 1
ATOM 1440 N N . ALA A 1 200 ? 4.631 14.114 -40.790 1.00 55.34 200 ALA A N 1
ATOM 1441 C CA . ALA A 1 200 ? 3.791 13.207 -41.554 1.00 55.34 200 ALA A CA 1
ATOM 1442 C C . ALA A 1 200 ? 4.227 13.267 -43.027 1.00 55.34 200 ALA A C 1
ATOM 1444 O O . ALA A 1 200 ? 3.989 14.256 -43.716 1.00 55.34 200 ALA A O 1
ATOM 1445 N N . ALA A 1 201 ? 4.890 12.215 -43.491 1.00 54.72 201 ALA A N 1
ATOM 1446 C CA . ALA A 1 201 ? 5.157 11.902 -44.892 1.00 54.72 201 ALA A CA 1
ATOM 1447 C C . ALA A 1 201 ? 5.439 10.387 -44.933 1.00 54.72 201 ALA A C 1
ATOM 1449 O O . ALA A 1 201 ? 6.123 9.882 -44.055 1.00 54.72 201 ALA A O 1
ATOM 1450 N N . LEU A 1 202 ? 4.957 9.576 -45.862 1.00 54.22 202 LEU A N 1
ATOM 1451 C CA . LEU A 1 202 ? 4.315 9.836 -47.134 1.00 54.22 202 LEU A CA 1
ATOM 1452 C C . LEU A 1 202 ? 3.602 8.533 -47.533 1.00 54.22 202 LEU A C 1
ATOM 1454 O O . LEU A 1 202 ? 4.092 7.443 -47.250 1.00 54.22 202 LEU A O 1
ATOM 1458 N N . LEU A 1 203 ? 2.466 8.683 -48.204 1.00 56.22 203 LEU A N 1
ATOM 1459 C CA . LEU A 1 203 ? 1.811 7.662 -49.015 1.00 56.22 203 LEU A CA 1
ATOM 1460 C C . LEU A 1 203 ? 2.792 6.990 -49.987 1.00 56.22 203 LEU A C 1
ATOM 1462 O O . LEU A 1 203 ? 3.485 7.709 -50.711 1.00 56.22 203 LEU A O 1
ATOM 1466 N N . LEU A 1 204 ? 2.765 5.655 -50.043 1.00 55.22 204 LEU A N 1
ATOM 1467 C CA . LEU A 1 204 ? 2.643 4.826 -51.257 1.00 55.22 204 LEU A CA 1
ATOM 1468 C C . LEU A 1 204 ? 2.595 3.340 -50.880 1.00 55.22 204 LEU A C 1
ATOM 1470 O O . LEU A 1 204 ? 3.549 2.863 -50.230 1.00 55.22 204 LEU A O 1
#

Organism: Curvularia kusanoi (NCBI:txid90978)

Nearest PDB structures (foldseek):
  2gia-assembly1_G  TM=3.678E-01  e=3.972E-01  Trypanosoma brucei brucei TREU927
  2lbv-assembly1_A  TM=5.886E-01  e=3.501E+00  Coturnix japonica
  3bdr-assembly1_A-2  TM=3.779E-01  e=2.290E+00  Synechococcus elongatus
  4tq2-assembly1_A-2  TM=3.523E-01  e=3.692E+00  Guillardia theta CCMP2712
  4xzv-assembly4_H  TM=2.745E-01  e=8.633E+00  Homo sapiens

pLDDT: mean 73.75, std 20.14, range [37.5, 97.06]

Sequence (204 aa):
MLRSAIVLVTCTGVALAQDGTIKFFWPHAGDYQTPAVTIQSANASATIFHAACPTLTAEDDCDWRGGVDYTIFNSSTYEATMTGSSYALTRTCVDEGQGSLGCFVEGNNIRGVYAANEYWENASTDTITATITSGAERLKVSQASSPSVSHLSPTNGADGAPSEVPATISTAHLPQATGAAATSRASNAATILVLFAGAAALLL

Mean predicted aligned error: 16.47 Å

Secondary structure (DSSP, 8-state):
-----------------TTSEEEEE-TTGGGSPPPEEEEEEE-SS-EEEEEE--TTS-HHHHS-TT-EEEEEEETTEEEEEEEETTEEEEEEEEEEETTEEEEEEEEEETTEEEEEEEEEETGGGGEEEEEEEE-THHHHHTT-------------------------------------------------------------